Protein AF-A0A836PPN8-F1 (afdb_monomer_lite)

Secondary structure (DSSP, 8-state):
---------------------------PPP-S-TTT-TT----TT-SS--SEEEEESS-S--SSS-TT-GGGGSPEEEEEEE-TTS-EEEEEESS-S-TT----EEEEEEEHHHHHHS-HHHHTT-EEHHHHHHHTT-B-TTS-HHHHHHHHHHHHTEEEEEEESS-TT-SS--S--EEE-GGGSPP--

Foldseek 3Di:
DDDDDDDDDDDDDDDDDPPPPPPPPPPPPDPDDCVVPVPDDWDPQDDPLAPFKKWWALPDDAPDLDPVGVSSVQIKIWRWDADPQGKIKTFIFRPGDGPPTDTFWIKIKHALVVLVPDDPVCNVQKEQQLVQCVQGVMDGVVDDCVRCVVVCVSNNRMIMWIKGQHDNPDPDRDDDIDTDHSVPRDGDD

Structure (mmCIF, N/CA/C/O backbone):
data_AF-A0A836PPN8-F1
#
_entry.id   AF-A0A836PPN8-F1
#
loop_
_atom_site.group_PDB
_atom_site.id
_atom_site.type_symbol
_atom_site.label_atom_id
_atom_site.label_alt_id
_atom_site.label_comp_id
_atom_site.label_asym_id
_atom_site.label_entity_id
_atom_site.label_seq_id
_atom_site.pdbx_PDB_ins_code
_atom_site.Cartn_x
_atom_site.Cartn_y
_atom_site.Cartn_z
_atom_site.occupancy
_atom_site.B_iso_or_equiv
_atom_site.auth_seq_id
_atom_site.auth_comp_id
_atom_site.auth_asym_id
_atom_site.auth_atom_id
_atom_site.pdbx_PDB_model_num
ATOM 1 N N . MET A 1 1 ? 98.882 22.578 -8.657 1.00 38.09 1 MET A N 1
ATOM 2 C CA . MET A 1 1 ? 98.037 23.381 -9.570 1.00 38.09 1 MET A CA 1
ATOM 3 C C . MET A 1 1 ? 96.601 22.895 -9.435 1.00 38.09 1 MET A C 1
ATOM 5 O O . MET A 1 1 ? 96.413 21.698 -9.540 1.00 38.09 1 MET A O 1
ATOM 9 N N . ARG A 1 2 ? 95.679 23.824 -9.119 1.00 39.19 2 ARG A 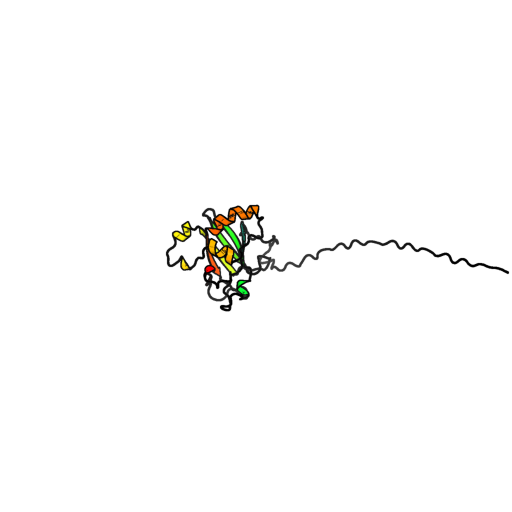N 1
ATOM 10 C CA . ARG A 1 2 ? 94.246 23.951 -9.503 1.00 39.19 2 ARG A CA 1
ATOM 11 C C . ARG A 1 2 ? 93.465 22.656 -9.850 1.00 39.19 2 ARG A C 1
ATOM 13 O O . ARG A 1 2 ? 93.912 21.896 -10.686 1.00 39.19 2 ARG A O 1
ATOM 20 N N . GLY A 1 3 ? 92.250 22.412 -9.361 1.00 36.56 3 GLY A N 1
ATOM 21 C CA . GLY A 1 3 ? 91.285 23.336 -8.777 1.00 36.56 3 GLY A CA 1
ATOM 22 C C . GLY A 1 3 ? 90.001 22.641 -8.305 1.00 36.56 3 GLY A C 1
ATOM 23 O O . GLY A 1 3 ? 89.771 21.461 -8.548 1.00 36.56 3 GLY A O 1
ATOM 24 N N . ILE A 1 4 ? 89.216 23.431 -7.581 1.00 46.75 4 ILE A N 1
ATOM 25 C CA . ILE A 1 4 ? 87.935 23.127 -6.940 1.00 46.75 4 ILE A CA 1
ATOM 26 C C . ILE A 1 4 ? 86.828 23.089 -8.004 1.00 46.75 4 ILE A C 1
ATOM 28 O O . ILE A 1 4 ? 86.761 23.998 -8.831 1.00 46.75 4 ILE A O 1
ATOM 32 N N . ILE A 1 5 ? 85.941 22.090 -7.954 1.00 46.12 5 ILE A N 1
ATOM 33 C CA . ILE A 1 5 ? 84.695 22.059 -8.735 1.00 46.12 5 ILE A CA 1
ATOM 34 C C . ILE A 1 5 ? 83.518 22.044 -7.754 1.00 46.12 5 ILE A C 1
ATOM 36 O O . ILE A 1 5 ? 83.326 21.086 -7.010 1.00 46.12 5 ILE A O 1
ATOM 40 N N . PHE A 1 6 ? 82.746 23.132 -7.758 1.00 44.62 6 PHE A N 1
ATOM 41 C CA . PHE A 1 6 ? 81.428 23.236 -7.135 1.00 44.62 6 PHE A CA 1
ATOM 42 C C . PHE A 1 6 ? 80.384 22.618 -8.078 1.00 44.62 6 PHE A C 1
ATOM 44 O O . PHE A 1 6 ? 80.259 23.066 -9.216 1.00 44.62 6 PHE A O 1
ATOM 51 N N . LEU A 1 7 ? 79.610 21.632 -7.613 1.00 48.66 7 LEU A N 1
ATOM 52 C CA . LEU A 1 7 ? 78.371 21.215 -8.279 1.00 48.66 7 LEU A CA 1
ATOM 53 C C . LEU A 1 7 ? 77.197 21.979 -7.654 1.00 48.66 7 LEU A C 1
ATOM 55 O O . LEU A 1 7 ? 76.815 21.729 -6.512 1.00 48.66 7 LEU A O 1
ATOM 59 N N . GLY A 1 8 ? 76.641 22.928 -8.406 1.00 42.03 8 GLY A N 1
ATOM 60 C CA . GLY A 1 8 ? 75.385 23.593 -8.072 1.00 42.03 8 GLY A CA 1
ATOM 61 C C . GLY A 1 8 ? 74.199 22.658 -8.308 1.00 42.03 8 GLY A C 1
ATOM 62 O O . GLY A 1 8 ? 74.082 22.055 -9.372 1.00 42.03 8 GLY A O 1
ATOM 63 N N . SER A 1 9 ? 73.317 22.541 -7.315 1.00 47.38 9 SER A N 1
ATOM 64 C CA . SER A 1 9 ? 72.031 21.853 -7.459 1.00 47.38 9 SER A CA 1
ATOM 65 C C . SER A 1 9 ? 71.030 22.786 -8.139 1.00 47.38 9 SER A C 1
ATOM 67 O O . SER A 1 9 ? 70.688 23.834 -7.596 1.00 47.38 9 SER A O 1
ATOM 69 N N . ALA A 1 10 ? 70.572 22.415 -9.335 1.00 47.84 10 ALA A N 1
ATOM 70 C CA . ALA A 1 10 ? 69.486 23.095 -10.028 1.00 47.84 10 ALA A CA 1
ATOM 71 C C . ALA A 1 10 ? 68.141 22.599 -9.477 1.00 47.84 10 ALA A C 1
ATOM 73 O O . ALA A 1 10 ? 67.792 21.428 -9.622 1.00 47.84 10 ALA A O 1
ATOM 74 N N . LEU A 1 11 ? 67.392 23.493 -8.831 1.00 48.94 11 LEU A N 1
ATOM 75 C CA . LEU A 1 11 ? 66.034 23.239 -8.360 1.00 48.94 11 LEU A CA 1
ATOM 76 C C . LEU A 1 11 ? 65.064 23.465 -9.535 1.00 48.94 11 LEU A C 1
ATOM 78 O O . LEU A 1 11 ? 64.804 24.605 -9.918 1.00 48.94 11 LEU A O 1
ATOM 82 N N . LEU A 1 12 ? 64.560 22.387 -10.142 1.00 47.22 12 LEU A N 1
ATOM 83 C CA . LEU A 1 12 ? 63.511 22.452 -11.165 1.00 47.22 12 LEU A CA 1
ATOM 84 C C . LEU A 1 12 ? 62.132 22.550 -10.496 1.00 47.22 12 LEU A C 1
ATOM 86 O O . LEU A 1 12 ? 61.622 21.577 -9.945 1.00 47.22 12 LEU A O 1
ATOM 90 N N . LEU A 1 13 ? 61.522 23.734 -10.571 1.00 52.12 13 LEU A N 1
ATOM 91 C CA . LEU A 1 13 ? 60.107 23.966 -10.278 1.00 52.12 13 LEU A CA 1
ATOM 92 C C . LEU A 1 13 ? 59.261 23.465 -11.459 1.00 52.12 13 LEU A C 1
ATOM 94 O O . LEU A 1 13 ? 59.173 24.131 -12.489 1.00 52.12 13 LEU A O 1
ATOM 98 N N . LEU A 1 14 ? 58.633 22.296 -11.316 1.00 53.53 14 LEU A N 1
ATOM 99 C CA . LEU A 1 14 ? 57.582 21.843 -12.230 1.00 53.53 14 LEU A CA 1
ATOM 100 C C . LEU A 1 14 ? 56.234 22.387 -11.745 1.00 53.53 14 LEU A C 1
ATOM 102 O O . LEU A 1 14 ? 55.727 21.995 -10.696 1.00 53.53 14 LEU A O 1
ATOM 106 N N . ALA A 1 15 ? 55.672 23.319 -12.514 1.00 54.44 15 ALA A N 1
ATOM 107 C CA . ALA A 1 15 ? 54.335 23.859 -12.313 1.00 54.44 15 ALA A CA 1
ATOM 108 C C . ALA A 1 15 ? 53.281 22.760 -12.541 1.00 54.44 15 ALA A C 1
ATOM 110 O O . ALA A 1 15 ? 53.159 22.219 -13.640 1.00 54.44 15 ALA A O 1
ATOM 111 N N . GLY A 1 16 ? 52.515 22.430 -11.500 1.00 45.16 16 GLY A N 1
ATOM 112 C CA . GLY A 1 16 ? 51.384 21.512 -11.596 1.00 45.16 16 GLY A CA 1
ATOM 113 C C . GLY A 1 16 ? 50.220 22.157 -12.345 1.00 45.16 16 GLY A C 1
ATOM 114 O O . GLY A 1 16 ? 49.516 23.000 -11.793 1.00 45.16 16 GLY A O 1
ATOM 115 N N . CYS A 1 17 ? 49.990 21.748 -13.593 1.00 48.22 17 CYS A N 1
ATOM 116 C CA . CYS A 1 17 ? 48.719 21.993 -14.270 1.00 48.22 17 CYS A CA 1
ATOM 117 C C . CYS A 1 17 ? 47.635 21.147 -13.587 1.00 48.22 17 CYS A C 1
ATOM 119 O O . CYS A 1 17 ? 47.542 19.947 -13.828 1.00 48.22 17 CYS A O 1
ATOM 121 N 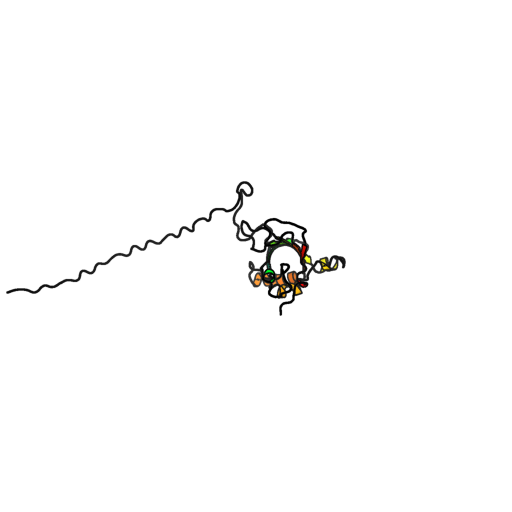N . SER A 1 18 ? 46.818 21.763 -12.730 1.00 52.72 18 SER A N 1
ATOM 122 C CA . SER A 1 18 ? 45.560 21.155 -12.288 1.00 52.72 18 SER A CA 1
ATOM 123 C C . SER A 1 18 ? 44.554 21.242 -13.430 1.00 52.72 18 SER A C 1
ATOM 125 O O . SER A 1 18 ? 43.906 22.268 -13.627 1.00 52.72 18 SER A O 1
ATOM 127 N N . THR A 1 19 ? 44.427 20.170 -14.205 1.00 50.94 19 THR A N 1
ATOM 128 C CA . THR A 1 19 ? 43.256 19.970 -15.054 1.00 50.94 19 THR A CA 1
ATOM 129 C C . THR A 1 19 ? 42.094 19.596 -14.141 1.00 50.94 19 THR A C 1
ATOM 131 O O . THR A 1 19 ? 42.000 18.475 -13.647 1.00 50.94 19 THR A O 1
ATOM 134 N N . ALA A 1 20 ? 41.209 20.557 -13.871 1.00 55.03 20 ALA A N 1
ATOM 135 C CA . ALA A 1 20 ? 39.913 20.261 -13.281 1.00 55.03 20 ALA A CA 1
ATOM 136 C C . ALA A 1 20 ? 39.165 19.341 -14.255 1.00 55.03 20 ALA A C 1
ATOM 138 O O . ALA A 1 20 ? 38.665 19.790 -15.287 1.00 55.03 20 ALA A O 1
ATOM 139 N N . ALA A 1 21 ? 39.158 18.039 -13.963 1.00 50.19 21 ALA A N 1
ATOM 140 C CA . ALA A 1 21 ? 38.410 17.054 -14.721 1.00 50.19 21 ALA A CA 1
ATOM 141 C C . ALA A 1 21 ? 36.926 17.412 -14.616 1.00 50.19 21 ALA A C 1
ATOM 143 O O . ALA A 1 21 ? 36.291 17.219 -13.581 1.00 50.19 21 ALA A O 1
ATOM 144 N N . THR A 1 22 ? 36.386 17.991 -15.683 1.00 45.53 22 THR A N 1
ATOM 145 C CA . THR A 1 22 ? 34.956 18.230 -15.816 1.00 45.53 22 THR A CA 1
ATOM 146 C C . THR A 1 22 ? 34.310 16.860 -15.987 1.00 45.53 22 THR A C 1
ATOM 148 O O . THR A 1 22 ? 34.347 16.264 -17.062 1.00 45.53 22 THR A O 1
ATOM 151 N N . THR A 1 23 ? 33.785 16.303 -14.898 1.00 46.62 23 THR A N 1
ATOM 152 C CA . THR A 1 23 ? 32.969 15.092 -14.925 1.00 46.62 23 THR A CA 1
ATOM 153 C C . THR A 1 23 ? 31.653 15.425 -15.616 1.00 46.62 23 THR A C 1
ATOM 155 O O . THR A 1 23 ? 30.661 15.795 -14.992 1.00 46.62 23 THR A O 1
ATOM 158 N N . HIS A 1 24 ? 31.635 15.308 -16.941 1.00 47.12 24 HIS A N 1
ATOM 159 C CA . HIS A 1 24 ? 30.389 15.193 -17.680 1.00 47.12 24 HIS A CA 1
ATOM 160 C C . HIS A 1 24 ? 29.723 13.895 -17.216 1.00 47.12 24 HIS A C 1
ATOM 162 O O . HIS A 1 24 ? 30.132 12.809 -17.625 1.00 47.12 24 HIS A O 1
ATOM 168 N N . LYS A 1 25 ? 28.735 13.990 -16.312 1.00 50.78 25 LYS A N 1
ATOM 169 C CA . LYS A 1 25 ? 27.816 12.875 -16.057 1.00 50.78 25 LYS A CA 1
ATOM 170 C C . LYS A 1 25 ? 27.272 12.452 -17.418 1.00 50.78 25 LYS A C 1
ATOM 172 O O . LYS A 1 25 ? 26.640 13.259 -18.098 1.00 50.78 25 LYS A O 1
ATOM 177 N N . ALA A 1 26 ? 27.585 11.226 -17.829 1.00 55.06 26 ALA A N 1
ATOM 178 C CA . ALA A 1 26 ? 27.012 10.644 -19.026 1.00 55.06 26 ALA A CA 1
ATOM 179 C C . ALA A 1 26 ? 25.488 10.727 -18.892 1.00 55.06 26 ALA A C 1
ATOM 181 O O . ALA A 1 26 ? 24.933 10.295 -17.882 1.00 55.06 26 ALA A O 1
ATOM 182 N N . VAL A 1 27 ? 24.832 11.348 -19.870 1.00 58.59 27 VAL A N 1
ATOM 183 C CA . VAL A 1 27 ? 23.374 11.314 -19.954 1.00 58.59 27 VAL A CA 1
ATOM 184 C C . VAL A 1 27 ? 23.023 9.867 -20.262 1.00 58.59 27 VAL A C 1
ATOM 186 O O . VAL A 1 27 ? 23.362 9.361 -21.332 1.00 58.59 27 VAL A O 1
ATOM 189 N N . GLU A 1 28 ? 22.446 9.187 -19.278 1.00 62.44 28 GLU A N 1
ATOM 190 C CA . GLU A 1 28 ? 21.999 7.807 -19.405 1.00 62.44 28 GLU A CA 1
ATOM 191 C C . GLU A 1 28 ? 21.021 7.715 -20.582 1.00 62.44 28 GLU A C 1
ATOM 193 O O . GLU A 1 28 ? 20.148 8.572 -20.756 1.00 62.44 28 GLU A O 1
ATOM 198 N N . ALA A 1 29 ? 21.230 6.735 -21.461 1.00 66.25 29 ALA A N 1
ATOM 199 C CA . ALA A 1 29 ? 20.385 6.574 -22.632 1.00 66.25 29 ALA A CA 1
ATOM 200 C C . ALA A 1 29 ? 18.951 6.272 -22.179 1.00 66.25 29 ALA A C 1
ATOM 202 O O . ALA A 1 29 ? 18.732 5.377 -21.365 1.00 66.25 29 ALA A O 1
ATOM 203 N N . LYS A 1 30 ? 17.978 7.015 -22.717 1.00 64.44 30 LYS A N 1
ATOM 204 C CA . LYS A 1 30 ? 16.554 6.799 -22.437 1.00 64.44 30 LYS A CA 1
ATOM 205 C C . LYS A 1 30 ? 16.175 5.349 -22.752 1.00 64.44 30 LYS A C 1
ATOM 207 O O . LYS A 1 30 ? 16.469 4.861 -23.842 1.00 64.44 30 LYS A O 1
ATOM 212 N N . THR A 1 31 ? 15.504 4.681 -21.820 1.00 71.31 31 THR A N 1
ATOM 213 C CA . THR A 1 31 ? 15.149 3.253 -21.922 1.00 71.31 31 THR A CA 1
ATOM 214 C C . THR A 1 31 ? 13.735 3.004 -22.459 1.00 71.31 31 THR A C 1
ATOM 216 O O . 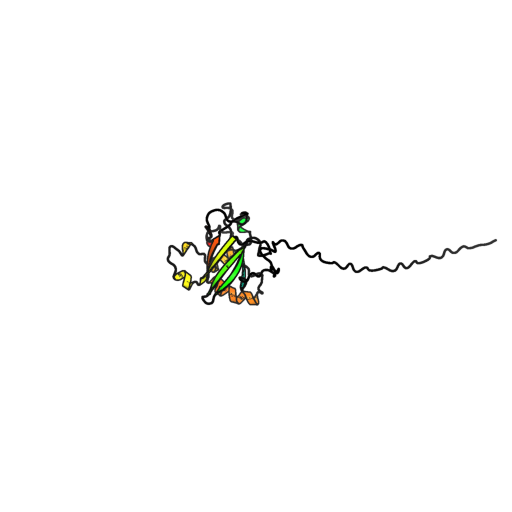THR A 1 31 ? 13.350 1.852 -22.647 1.00 71.31 31 THR A O 1
ATOM 219 N N . TYR A 1 32 ? 12.957 4.055 -22.746 1.00 75.12 32 TYR A N 1
ATOM 220 C CA . TYR A 1 32 ? 11.543 3.949 -23.117 1.00 75.12 32 TYR A CA 1
ATOM 221 C C . TYR A 1 32 ? 11.274 4.087 -24.626 1.00 75.12 32 TYR A C 1
ATOM 223 O O . TYR A 1 32 ? 12.025 4.707 -25.378 1.00 75.12 32 TYR A O 1
ATOM 231 N N . ASN A 1 33 ? 10.145 3.530 -25.078 1.00 81.25 33 ASN A N 1
ATOM 232 C CA . ASN A 1 33 ? 9.691 3.639 -26.465 1.00 81.25 33 ASN A CA 1
ATOM 233 C C . ASN A 1 33 ? 9.000 4.991 -26.714 1.00 81.25 33 ASN A C 1
ATOM 235 O O . ASN A 1 33 ? 7.862 5.201 -26.296 1.00 81.25 33 ASN A O 1
ATOM 239 N N . GLU A 1 34 ? 9.658 5.882 -27.456 1.00 81.75 34 GLU A N 1
ATOM 240 C CA . GLU A 1 34 ? 9.152 7.230 -27.757 1.00 81.75 34 GLU A CA 1
ATOM 241 C C . GLU A 1 34 ? 7.873 7.241 -28.619 1.00 81.75 34 GLU A C 1
ATOM 243 O O . GLU A 1 34 ? 7.135 8.221 -28.593 1.00 81.75 34 GLU A O 1
ATOM 248 N N . THR A 1 35 ? 7.554 6.156 -29.338 1.00 86.75 35 THR A N 1
ATOM 249 C CA . THR A 1 35 ? 6.282 6.045 -30.085 1.00 86.75 35 THR A CA 1
ATOM 250 C C . THR A 1 35 ? 5.097 5.962 -29.130 1.00 86.75 35 THR A C 1
ATOM 252 O O . THR A 1 35 ? 4.087 6.633 -29.325 1.00 86.75 35 THR A O 1
ATOM 255 N N . PHE A 1 36 ? 5.222 5.138 -28.088 1.00 81.06 36 PHE A N 1
ATOM 256 C CA . PHE A 1 36 ? 4.168 4.952 -27.091 1.00 81.06 36 PHE A CA 1
ATOM 257 C C . PHE A 1 36 ? 4.251 5.972 -25.954 1.00 81.06 36 PHE A C 1
ATOM 259 O O . PHE A 1 36 ? 3.259 6.186 -25.261 1.00 81.06 36 PHE A O 1
ATOM 266 N N . ASN A 1 37 ? 5.405 6.620 -25.776 1.00 76.25 37 ASN A N 1
ATOM 267 C CA . ASN A 1 37 ? 5.615 7.608 -24.730 1.00 76.25 37 ASN A CA 1
ATOM 268 C C . ASN A 1 37 ? 6.412 8.838 -25.214 1.00 76.25 37 ASN A C 1
ATOM 270 O O . ASN A 1 37 ? 7.533 9.089 -24.766 1.00 76.25 37 ASN A O 1
ATOM 274 N N . PRO A 1 38 ? 5.841 9.646 -26.127 1.00 76.75 38 PRO A N 1
ATOM 275 C CA . PRO A 1 38 ? 6.551 10.760 -26.764 1.00 76.75 38 PRO A CA 1
ATOM 276 C C . PRO A 1 38 ? 6.846 11.934 -25.819 1.00 76.75 38 PRO A C 1
ATOM 278 O O . PRO A 1 38 ? 7.499 12.898 -26.213 1.00 76.75 38 PRO A O 1
ATOM 281 N N . ARG A 1 39 ? 6.323 11.902 -24.587 1.00 70.81 39 ARG A N 1
ATOM 282 C CA . ARG A 1 39 ? 6.441 12.986 -23.602 1.00 70.81 39 ARG A CA 1
ATOM 283 C C . ARG A 1 39 ? 6.884 12.498 -22.222 1.00 70.81 39 ARG A C 1
ATOM 285 O O . ARG A 1 39 ? 6.677 13.231 -21.258 1.00 70.81 39 ARG A O 1
ATOM 292 N N . GLN A 1 40 ? 7.490 11.310 -22.120 1.00 72.56 40 GLN A N 1
ATOM 293 C CA . GLN A 1 40 ? 8.034 10.837 -20.847 1.00 72.56 40 GLN A CA 1
ATOM 294 C C . GLN A 1 40 ? 9.076 11.834 -20.353 1.00 72.56 40 GLN A C 1
ATOM 296 O O . GLN A 1 40 ? 10.127 12.041 -20.975 1.00 72.56 40 GLN A O 1
ATOM 301 N N . LYS A 1 41 ? 8.768 12.460 -19.226 1.00 67.44 41 LYS A N 1
ATOM 302 C CA . LYS A 1 41 ? 9.721 13.248 -18.470 1.00 67.44 41 LYS A CA 1
ATOM 303 C C . LYS A 1 41 ? 9.953 12.499 -17.175 1.00 67.44 41 LYS A C 1
ATOM 305 O O . LYS A 1 41 ? 9.009 12.290 -16.423 1.00 67.44 41 LYS A O 1
ATOM 310 N N . GLU A 1 42 ? 11.202 12.102 -16.959 1.00 59.97 42 GLU A N 1
ATOM 311 C CA . GLU A 1 42 ? 11.625 11.540 -15.687 1.00 59.97 42 GLU A CA 1
ATOM 312 C C . GLU A 1 42 ? 11.420 12.597 -14.609 1.00 59.97 42 GLU A C 1
ATOM 314 O O . GLU A 1 42 ? 11.979 13.699 -14.627 1.00 59.97 42 GLU A O 1
ATOM 319 N N . TYR A 1 43 ? 10.530 12.248 -13.710 1.00 60.09 43 TYR A N 1
ATOM 320 C CA . TYR A 1 43 ? 10.023 13.056 -12.634 1.00 60.09 43 TYR A CA 1
ATOM 321 C C . TYR A 1 43 ? 10.280 12.211 -11.393 1.00 60.09 43 TYR A C 1
ATOM 323 O O . TYR A 1 43 ? 9.795 11.082 -11.373 1.00 60.09 43 TYR A O 1
ATOM 331 N N . PRO A 1 44 ? 11.058 12.680 -10.398 1.00 59.50 44 PRO A N 1
ATOM 332 C CA . PRO A 1 44 ? 11.361 11.877 -9.216 1.00 59.50 44 PRO A CA 1
ATOM 333 C C . PRO A 1 44 ? 10.081 11.324 -8.574 1.00 59.50 44 PRO A C 1
ATOM 335 O O . PRO A 1 44 ? 9.359 12.067 -7.920 1.00 59.50 44 PRO A O 1
ATOM 338 N N . ASN A 1 45 ? 9.782 10.048 -8.820 1.00 54.88 45 ASN A N 1
ATOM 339 C CA . ASN A 1 45 ? 8.666 9.294 -8.254 1.00 54.88 45 ASN A CA 1
ATOM 340 C C . ASN A 1 45 ? 7.290 10.000 -8.287 1.00 54.88 45 ASN A C 1
ATOM 342 O O . ASN A 1 45 ? 6.569 9.951 -7.298 1.00 54.88 45 ASN A O 1
ATOM 346 N N . HIS A 1 46 ? 6.873 10.618 -9.403 1.00 54.78 46 HIS A N 1
ATOM 347 C CA . HIS A 1 46 ? 5.494 11.133 -9.521 1.00 54.78 46 HIS A CA 1
ATOM 348 C C . HIS A 1 46 ? 4.790 10.810 -10.844 1.00 54.78 46 HIS A C 1
ATOM 350 O O . HIS A 1 46 ? 4.824 11.575 -11.805 1.00 54.78 46 HIS A O 1
ATOM 356 N N . VAL A 1 47 ? 4.024 9.717 -10.858 1.00 52.94 47 VAL A N 1
ATOM 357 C CA . VAL A 1 47 ? 2.755 9.684 -11.600 1.00 52.94 47 VAL A CA 1
ATOM 358 C C . VAL A 1 47 ? 1.745 10.551 -10.844 1.00 52.94 47 VAL A C 1
ATOM 360 O O . VAL A 1 47 ? 1.875 10.718 -9.634 1.00 52.94 47 VAL A O 1
ATOM 363 N N . GLY A 1 48 ? 0.709 11.069 -11.508 1.00 57.47 48 GLY A N 1
ATOM 364 C CA . GLY A 1 48 ? -0.361 11.873 -10.880 1.00 57.47 48 GLY A CA 1
ATOM 365 C C . GLY A 1 48 ? -1.205 11.172 -9.788 1.00 57.47 48 GLY A C 1
ATOM 366 O O . GLY A 1 48 ? -2.290 11.653 -9.478 1.00 57.47 48 GLY A O 1
ATOM 367 N N . PHE A 1 49 ? -0.727 10.043 -9.252 1.00 59.03 49 PHE A N 1
ATOM 368 C CA . PHE A 1 49 ? -1.132 9.365 -8.016 1.00 59.03 49 PHE A CA 1
ATOM 369 C C . PHE A 1 49 ? 0.010 9.475 -6.987 1.00 59.03 49 PHE A C 1
ATOM 371 O O . PHE A 1 49 ? 0.664 8.484 -6.696 1.00 59.03 49 PHE A O 1
ATOM 378 N N . ASN A 1 50 ? 0.338 10.675 -6.511 1.00 66.50 50 ASN A N 1
ATOM 379 C CA . ASN A 1 50 ? 1.410 10.864 -5.521 1.00 66.50 50 ASN A CA 1
ATOM 380 C C . ASN A 1 50 ? 1.069 11.944 -4.500 1.00 66.50 50 ASN A C 1
ATOM 382 O O . ASN A 1 50 ? 1.918 12.740 -4.111 1.00 66.50 50 ASN A O 1
ATOM 386 N N . ASP A 1 51 ? -0.186 11.967 -4.060 1.00 80.12 51 ASP A N 1
ATOM 387 C CA . ASP A 1 51 ? -0.550 12.789 -2.906 1.00 80.12 51 ASP A CA 1
ATOM 388 C C . ASP A 1 51 ? 0.134 12.242 -1.643 1.00 80.12 51 ASP A C 1
ATOM 390 O O . ASP A 1 51 ? 0.477 12.996 -0.736 1.00 80.12 51 ASP A O 1
ATOM 394 N N . LEU A 1 52 ? 0.349 10.920 -1.598 1.00 89.00 52 LEU A N 1
ATOM 395 C CA . LEU A 1 52 ? 1.000 10.225 -0.497 1.00 89.00 52 LEU A CA 1
ATOM 396 C C . LEU A 1 52 ? 1.757 8.993 -1.015 1.00 89.00 52 LEU A C 1
ATOM 398 O O . LEU A 1 52 ? 1.198 8.195 -1.764 1.00 89.00 52 LEU A O 1
ATOM 402 N N . HIS A 1 53 ? 3.009 8.821 -0.594 1.00 92.75 53 HIS A N 1
ATOM 403 C CA . HIS A 1 53 ? 3.808 7.621 -0.852 1.00 92.75 53 HIS A CA 1
ATOM 404 C C . HIS A 1 53 ? 4.014 6.876 0.465 1.00 92.75 53 HIS A C 1
ATOM 406 O O . HIS A 1 53 ? 4.545 7.450 1.416 1.00 92.75 53 HIS A O 1
ATOM 412 N N . ILE A 1 54 ? 3.586 5.614 0.516 1.00 93.88 54 ILE A N 1
ATOM 413 C CA . ILE A 1 54 ? 3.743 4.725 1.673 1.00 93.88 54 ILE A CA 1
ATOM 414 C C . ILE A 1 54 ? 4.630 3.549 1.264 1.00 93.88 54 ILE A C 1
ATOM 416 O O . ILE A 1 54 ? 4.404 2.921 0.232 1.00 93.88 54 ILE A O 1
ATOM 420 N N . GLN A 1 55 ? 5.631 3.226 2.071 1.00 95.56 55 GLN A N 1
ATOM 421 C CA . GLN A 1 55 ? 6.403 1.990 1.941 1.00 95.56 55 GLN A CA 1
ATOM 422 C C . GLN A 1 55 ? 6.033 1.053 3.073 1.00 95.56 55 GLN A C 1
ATOM 424 O O . GLN A 1 55 ? 6.058 1.477 4.225 1.00 95.56 55 GLN A O 1
ATOM 429 N N . ALA A 1 56 ? 5.740 -0.202 2.757 1.00 95.62 56 ALA A N 1
ATOM 430 C CA . ALA A 1 56 ? 5.425 -1.213 3.753 1.00 95.62 56 ALA A CA 1
ATOM 431 C C . ALA A 1 56 ? 6.030 -2.562 3.351 1.00 95.62 56 ALA A C 1
ATOM 433 O O . ALA A 1 56 ? 6.009 -2.941 2.179 1.00 95.62 56 ALA A O 1
ATOM 434 N N . ILE A 1 57 ? 6.584 -3.284 4.322 1.00 95.25 57 ILE A N 1
ATOM 435 C CA . ILE A 1 57 ? 6.938 -4.698 4.166 1.00 95.25 57 ILE A CA 1
ATOM 436 C C . ILE A 1 57 ? 5.729 -5.570 4.535 1.00 95.25 57 ILE A C 1
ATOM 438 O O . ILE A 1 57 ? 4.672 -5.056 4.894 1.00 95.25 57 ILE A O 1
ATOM 442 N N . ARG A 1 58 ? 5.847 -6.897 4.431 1.00 94.38 58 ARG A N 1
ATOM 443 C CA . ARG A 1 58 ? 4.743 -7.845 4.686 1.00 94.38 58 ARG A CA 1
ATOM 444 C C . ARG A 1 58 ? 3.514 -7.588 3.813 1.00 94.38 58 ARG A C 1
ATOM 446 O O . ARG A 1 58 ? 2.383 -7.732 4.251 1.00 94.38 58 ARG A O 1
ATOM 453 N N . HIS A 1 59 ? 3.745 -7.204 2.566 1.00 95.94 59 HIS A N 1
ATOM 454 C CA . HIS A 1 59 ? 2.680 -6.925 1.604 1.00 95.94 59 HIS A CA 1
ATOM 455 C C . HIS A 1 59 ? 2.641 -7.935 0.459 1.00 95.94 59 HIS A C 1
ATOM 457 O O . HIS A 1 59 ? 1.898 -7.749 -0.491 1.00 95.94 59 HIS A O 1
ATOM 463 N N . LEU A 1 60 ? 3.386 -9.035 0.534 1.00 95.62 60 LEU A N 1
ATOM 464 C CA . LEU A 1 60 ? 3.356 -10.105 -0.460 1.00 95.62 60 LEU A CA 1
ATOM 465 C C . LEU A 1 60 ? 2.971 -11.428 0.201 1.00 95.62 60 LEU A C 1
ATOM 467 O O . LEU A 1 60 ? 3.259 -11.645 1.377 1.00 95.62 60 LEU A O 1
ATOM 471 N N . ILE A 1 61 ? 2.341 -12.321 -0.567 1.00 94.06 61 ILE A N 1
ATOM 472 C CA . ILE A 1 61 ? 2.100 -13.700 -0.126 1.00 94.06 61 ILE A CA 1
ATOM 473 C C . ILE A 1 61 ? 3.460 -14.412 -0.049 1.00 94.06 61 ILE A C 1
ATOM 475 O O . ILE A 1 61 ? 4.149 -14.440 -1.074 1.00 94.06 61 ILE A O 1
ATOM 479 N N . PRO A 1 62 ? 3.854 -14.965 1.113 1.00 94.56 62 PRO A N 1
ATOM 480 C CA . PRO A 1 62 ? 5.097 -15.715 1.238 1.00 94.56 62 PRO A CA 1
ATOM 481 C C . PRO A 1 62 ? 5.024 -17.032 0.458 1.00 94.56 62 PRO A C 1
ATOM 483 O O . PRO A 1 62 ? 3.941 -17.568 0.216 1.00 94.56 62 PRO A O 1
ATOM 486 N N . ASP A 1 63 ? 6.177 -17.558 0.052 1.00 92.69 63 ASP A N 1
ATOM 487 C CA . ASP A 1 63 ? 6.250 -18.862 -0.619 1.00 92.69 63 ASP A CA 1
ATOM 488 C C . ASP A 1 63 ? 6.207 -20.024 0.387 1.00 92.69 63 ASP A C 1
ATOM 490 O O . ASP A 1 63 ? 5.939 -21.171 0.019 1.00 92.69 63 ASP A O 1
ATOM 494 N N . THR A 1 64 ? 6.472 -19.723 1.658 1.00 90.75 64 THR A N 1
ATOM 495 C CA . THR A 1 64 ? 6.522 -20.671 2.771 1.00 90.75 64 THR A CA 1
ATOM 496 C C . THR A 1 64 ? 5.763 -20.141 3.991 1.00 90.75 64 THR A C 1
ATOM 498 O O . THR A 1 64 ? 5.425 -18.964 4.062 1.00 90.75 64 THR A O 1
ATOM 501 N N . ASP A 1 65 ? 5.525 -21.001 4.982 1.00 86.38 65 ASP A N 1
ATOM 502 C CA . ASP A 1 65 ? 4.971 -20.587 6.282 1.00 86.38 65 ASP A CA 1
ATOM 503 C C . ASP A 1 65 ? 6.041 -19.983 7.222 1.00 86.38 65 ASP A C 1
ATOM 505 O O . ASP A 1 65 ? 5.774 -19.749 8.401 1.00 86.38 65 ASP A O 1
ATOM 509 N N . ASP A 1 66 ? 7.266 -19.764 6.728 1.00 89.62 66 ASP A N 1
ATOM 510 C CA . ASP A 1 66 ? 8.362 -19.181 7.501 1.00 89.62 66 ASP A CA 1
ATOM 511 C C . ASP A 1 66 ? 8.138 -17.672 7.702 1.00 89.62 66 ASP A C 1
ATOM 513 O O . ASP A 1 66 ? 7.830 -16.929 6.768 1.00 89.62 66 ASP A O 1
ATOM 517 N N . VAL A 1 67 ? 8.312 -17.202 8.937 1.00 88.50 67 VAL A N 1
ATOM 518 C CA . VAL A 1 67 ? 8.196 -15.779 9.293 1.00 88.50 67 VAL A CA 1
ATOM 519 C C . VAL A 1 67 ? 9.303 -14.929 8.665 1.00 88.50 67 VAL A C 1
ATOM 521 O O . VAL A 1 67 ? 9.106 -13.726 8.472 1.00 88.50 67 VAL A O 1
ATOM 524 N N . ASP A 1 68 ? 10.419 -15.565 8.300 1.00 90.31 68 ASP A N 1
ATOM 525 C CA . ASP A 1 68 ? 11.584 -14.958 7.659 1.00 90.31 68 ASP A CA 1
ATOM 526 C C . ASP A 1 68 ? 11.573 -15.107 6.125 1.00 90.31 68 ASP A C 1
ATOM 528 O O . ASP A 1 68 ? 12.579 -14.830 5.464 1.00 90.31 68 ASP A O 1
ATOM 532 N N . ASP A 1 69 ? 10.445 -15.518 5.526 1.00 94.19 69 ASP A N 1
ATOM 533 C CA . ASP A 1 69 ? 10.306 -15.592 4.071 1.00 94.19 69 ASP A CA 1
ATOM 534 C C . ASP A 1 69 ? 10.694 -14.243 3.414 1.00 94.19 69 ASP A C 1
ATOM 536 O O . ASP A 1 69 ? 10.170 -13.188 3.796 1.00 94.19 69 ASP A O 1
ATOM 540 N N . PRO A 1 70 ? 11.592 -14.225 2.407 1.00 93.56 70 PRO A N 1
ATOM 541 C CA . PRO A 1 70 ? 12.069 -12.985 1.794 1.00 93.56 70 PRO A CA 1
ATOM 542 C C . PRO A 1 70 ? 10.962 -12.087 1.223 1.00 93.56 70 PRO A C 1
ATOM 544 O O . PRO A 1 70 ? 11.126 -10.863 1.167 1.00 93.56 70 PRO A O 1
ATOM 547 N N . LYS A 1 71 ? 9.819 -12.656 0.816 1.00 94.44 71 LYS A N 1
ATOM 548 C CA . LYS A 1 71 ? 8.671 -11.873 0.335 1.00 94.44 71 LYS A CA 1
ATOM 549 C C . LYS A 1 71 ? 8.050 -11.031 1.446 1.00 94.44 71 LYS A C 1
ATOM 551 O O . LYS A 1 71 ? 7.582 -9.927 1.172 1.00 94.44 71 LYS A O 1
ATOM 556 N N . LEU A 1 72 ? 8.125 -11.479 2.700 1.00 94.44 72 LEU A N 1
ATOM 557 C CA . LEU A 1 72 ? 7.678 -10.700 3.857 1.00 94.44 72 LEU A CA 1
ATOM 558 C C . LEU A 1 72 ? 8.581 -9.493 4.130 1.00 94.44 72 LEU A C 1
ATOM 560 O O . LEU A 1 72 ? 8.120 -8.529 4.730 1.00 94.44 72 LEU A O 1
ATOM 564 N N . GLN A 1 73 ? 9.826 -9.509 3.649 1.00 93.38 73 GLN A N 1
ATOM 565 C CA . GLN A 1 73 ? 10.795 -8.417 3.809 1.00 93.38 73 GLN A CA 1
ATOM 566 C C . GLN A 1 73 ? 10.891 -7.508 2.575 1.00 93.38 73 GLN A C 1
ATOM 568 O O . GLN A 1 73 ? 11.641 -6.531 2.565 1.00 93.38 73 GLN A O 1
ATOM 573 N N . THR A 1 74 ? 10.144 -7.815 1.515 1.00 94.44 74 THR A N 1
ATOM 574 C CA . THR A 1 74 ? 10.121 -6.995 0.303 1.00 94.44 74 THR A CA 1
ATOM 575 C C . THR A 1 74 ? 9.285 -5.743 0.543 1.00 94.44 74 THR A C 1
ATOM 577 O O . THR A 1 74 ? 8.129 -5.832 0.953 1.00 94.44 74 THR A O 1
ATOM 580 N N . ILE A 1 75 ? 9.866 -4.574 0.263 1.00 95.81 75 ILE A N 1
ATOM 581 C CA . ILE A 1 75 ? 9.154 -3.297 0.341 1.00 95.81 75 ILE A CA 1
ATOM 582 C C . ILE A 1 75 ? 8.169 -3.207 -0.823 1.00 95.81 75 ILE A C 1
ATOM 584 O O . ILE A 1 75 ? 8.555 -3.286 -1.990 1.00 95.81 75 ILE A O 1
ATOM 588 N N . VAL A 1 76 ? 6.902 -2.983 -0.495 1.00 97.00 76 VAL A N 1
ATOM 589 C CA . VAL A 1 76 ? 5.867 -2.610 -1.451 1.00 97.00 76 VAL A CA 1
ATOM 590 C C . VAL A 1 76 ? 5.579 -1.120 -1.308 1.00 97.00 76 VAL A C 1
ATOM 592 O O . VAL A 1 76 ? 5.324 -0.600 -0.219 1.00 97.00 76 VAL A O 1
ATOM 595 N N . HIS A 1 77 ? 5.662 -0.426 -2.436 1.00 95.88 77 HIS A N 1
ATOM 596 C CA . HIS A 1 77 ? 5.459 1.007 -2.565 1.00 95.88 77 HIS A CA 1
ATOM 597 C C . HIS A 1 77 ? 4.015 1.285 -2.961 1.00 95.88 77 HIS A C 1
ATOM 599 O O . HIS A 1 77 ? 3.575 0.839 -4.019 1.00 95.88 77 HIS A O 1
ATOM 605 N N . HIS A 1 78 ? 3.308 2.052 -2.144 1.00 95.31 78 HIS A N 1
ATOM 606 C CA . HIS A 1 78 ? 1.941 2.497 -2.360 1.00 95.31 78 HIS A CA 1
ATOM 607 C C . HIS A 1 78 ? 1.988 3.967 -2.766 1.00 95.31 78 HIS A C 1
ATOM 609 O O . HIS A 1 78 ? 2.340 4.834 -1.966 1.00 95.31 78 HIS A O 1
ATOM 615 N N . HIS A 1 79 ? 1.651 4.247 -4.019 1.00 93.88 79 HIS A N 1
ATOM 616 C CA . HIS A 1 79 ? 1.563 5.599 -4.558 1.00 93.88 79 HIS A CA 1
ATOM 617 C C . HIS A 1 79 ? 0.090 5.997 -4.623 1.00 93.88 79 HIS A C 1
ATOM 619 O O . HIS A 1 79 ? -0.664 5.526 -5.480 1.00 93.88 79 HIS A O 1
ATOM 625 N N . CYS A 1 80 ? -0.332 6.793 -3.645 1.00 93.12 80 CYS A N 1
ATOM 626 C CA . CYS A 1 80 ? -1.726 7.027 -3.315 1.00 93.12 80 CYS A CA 1
ATOM 627 C C . CYS A 1 80 ? -2.242 8.361 -3.842 1.00 93.12 80 CYS A C 1
ATOM 629 O O . CYS A 1 80 ? -1.552 9.384 -3.848 1.00 93.12 80 CYS A O 1
ATOM 631 N N . LYS A 1 81 ? -3.516 8.339 -4.225 1.00 92.69 81 LYS A N 1
ATOM 632 C CA . LYS A 1 81 ? -4.348 9.519 -4.425 1.00 92.69 81 LYS A CA 1
ATOM 633 C C . LYS A 1 81 ? -5.429 9.559 -3.354 1.00 92.69 81 LYS A C 1
ATOM 635 O O . LYS A 1 81 ? -6.110 8.550 -3.167 1.00 92.69 81 LYS A O 1
ATOM 640 N N . ALA A 1 82 ? -5.587 10.702 -2.697 1.00 90.56 82 ALA A N 1
ATOM 641 C CA . ALA A 1 82 ? -6.642 10.922 -1.713 1.00 90.56 82 ALA A CA 1
ATOM 642 C C . ALA A 1 82 ? -7.866 11.591 -2.358 1.00 90.56 82 ALA A C 1
ATOM 644 O O . ALA A 1 82 ? -7.742 12.365 -3.311 1.00 90.56 82 ALA A O 1
ATOM 645 N N . TYR A 1 83 ? -9.053 11.291 -1.835 1.00 92.81 83 TYR A N 1
ATOM 646 C CA . TYR A 1 83 ? -10.325 11.830 -2.313 1.00 92.81 83 TYR A CA 1
ATOM 647 C C . TYR A 1 83 ? -11.083 12.550 -1.192 1.00 92.81 83 TYR A C 1
ATOM 649 O O . TYR A 1 83 ? -10.861 12.301 -0.007 1.00 92.81 83 TYR A O 1
ATOM 657 N N . ASP A 1 84 ? -12.004 13.438 -1.576 1.00 93.38 84 ASP A N 1
ATOM 658 C CA . ASP A 1 84 ? -12.766 14.289 -0.648 1.00 93.38 84 ASP A CA 1
ATOM 659 C C . ASP A 1 84 ? -13.639 13.494 0.343 1.00 93.38 84 ASP A C 1
ATOM 661 O O . ASP A 1 84 ? -14.006 14.007 1.399 1.00 93.38 84 ASP A O 1
ATOM 665 N N . ASP A 1 85 ? -13.966 12.240 0.024 1.00 95.31 85 ASP A N 1
ATOM 666 C CA . ASP A 1 85 ? -14.722 11.326 0.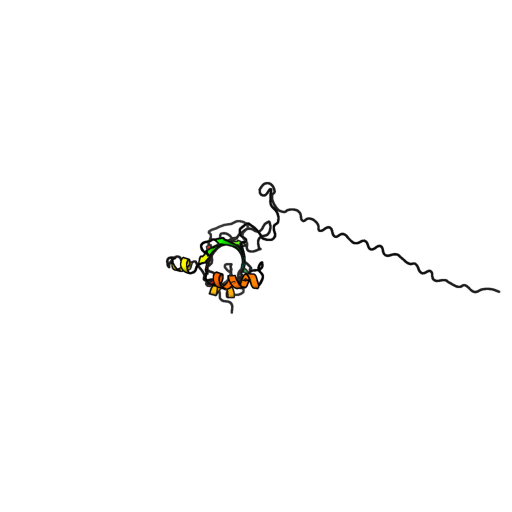887 1.00 95.31 85 ASP A CA 1
ATOM 667 C C . ASP A 1 85 ? -13.839 10.552 1.886 1.00 95.31 85 ASP A C 1
ATOM 669 O O . ASP A 1 85 ? -14.321 9.661 2.586 1.00 95.31 85 ASP A O 1
ATOM 673 N N . GLY A 1 86 ? -12.546 10.882 1.952 1.00 92.38 86 GLY A N 1
ATOM 674 C CA . GLY A 1 86 ? -11.575 10.240 2.831 1.00 92.38 86 GLY A CA 1
ATOM 675 C C . GLY A 1 86 ? -11.056 8.897 2.320 1.00 92.38 86 GLY A C 1
ATOM 676 O O . GLY A 1 86 ? -10.296 8.244 3.037 1.00 92.38 86 GLY A O 1
ATOM 677 N N . THR A 1 87 ? -11.436 8.473 1.111 1.00 96.44 87 THR A N 1
ATOM 678 C CA . THR A 1 87 ? -10.853 7.281 0.489 1.00 96.44 87 THR A CA 1
ATOM 679 C C . THR A 1 87 ? -9.475 7.579 -0.089 1.00 96.44 87 THR A C 1
ATOM 681 O O . THR A 1 87 ? -9.174 8.706 -0.496 1.00 96.44 87 THR A O 1
ATOM 684 N N . LEU A 1 88 ? -8.616 6.559 -0.120 1.00 95.56 88 LEU A N 1
ATOM 685 C CA . LEU A 1 88 ? -7.364 6.603 -0.865 1.00 95.56 88 LEU A CA 1
ATOM 686 C C . LEU A 1 88 ? -7.322 5.423 -1.832 1.00 95.56 88 LEU A C 1
ATOM 688 O O . LEU A 1 88 ? -7.738 4.316 -1.497 1.00 95.56 88 LEU A O 1
ATOM 692 N N . ILE A 1 89 ? -6.799 5.659 -3.031 1.00 96.62 89 ILE A N 1
ATOM 693 C CA . ILE A 1 89 ? -6.495 4.591 -3.986 1.00 96.62 89 ILE A CA 1
ATOM 694 C C . ILE A 1 89 ? -5.005 4.643 -4.264 1.00 96.62 89 ILE A C 1
ATOM 696 O O . ILE A 1 89 ? -4.502 5.653 -4.763 1.00 96.62 89 ILE A O 1
ATOM 700 N N . CYS A 1 90 ? -4.322 3.550 -3.951 1.00 95.75 90 CYS A N 1
ATOM 701 C CA . CYS A 1 90 ? -2.884 3.437 -4.086 1.00 95.75 90 CYS A CA 1
ATOM 702 C C . CYS A 1 90 ? -2.524 2.468 -5.197 1.00 95.75 90 CYS A C 1
ATOM 704 O O . CYS A 1 90 ? -2.939 1.315 -5.178 1.00 95.75 90 CYS A O 1
ATOM 706 N N . MET A 1 91 ? -1.723 2.926 -6.153 1.00 95.81 91 MET A N 1
ATOM 707 C CA . MET A 1 91 ? -1.082 2.038 -7.112 1.00 95.81 91 MET A CA 1
ATOM 708 C C . MET A 1 91 ? 0.152 1.414 -6.455 1.00 95.81 91 MET A C 1
ATOM 710 O O . MET A 1 91 ? 0.956 2.138 -5.867 1.00 95.81 91 MET A O 1
ATOM 714 N N . MET A 1 92 ? 0.300 0.092 -6.545 1.00 95.94 92 MET A N 1
ATOM 715 C CA . MET A 1 92 ? 1.309 -0.648 -5.783 1.00 95.94 92 MET A CA 1
ATOM 716 C C . MET A 1 92 ? 2.429 -1.196 -6.664 1.00 95.94 92 MET A C 1
ATOM 718 O O . MET A 1 92 ? 2.156 -1.787 -7.709 1.00 95.94 92 MET A O 1
ATOM 722 N N . PHE A 1 93 ? 3.678 -1.061 -6.215 1.00 94.81 93 PHE A N 1
ATOM 723 C CA . PHE A 1 93 ? 4.884 -1.492 -6.931 1.00 94.81 93 PHE A CA 1
ATOM 724 C C . PHE A 1 93 ? 5.861 -2.218 -5.996 1.00 94.81 93 PHE A C 1
ATOM 726 O O . PHE A 1 93 ? 5.985 -1.854 -4.832 1.00 94.81 93 PHE A O 1
ATOM 733 N N . HIS A 1 94 ? 6.611 -3.202 -6.502 1.00 92.81 94 HIS A N 1
ATOM 734 C CA . HIS A 1 94 ? 7.596 -3.959 -5.704 1.00 92.81 94 HIS A CA 1
ATOM 735 C C . HIS A 1 94 ? 9.041 -3.433 -5.796 1.00 92.81 94 HIS A C 1
ATOM 737 O O . HIS A 1 94 ? 9.934 -3.959 -5.137 1.00 92.81 94 HIS A O 1
ATOM 743 N N . SER A 1 95 ? 9.301 -2.447 -6.656 1.00 87.62 95 SER A N 1
ATOM 744 C CA . SER A 1 95 ? 10.640 -1.882 -6.906 1.00 87.62 95 SER A CA 1
ATOM 745 C C . SER A 1 95 ? 10.680 -0.350 -6.846 1.00 87.62 95 SER A C 1
ATOM 747 O O . SER A 1 95 ? 11.729 0.253 -7.095 1.00 87.62 95 SER A O 1
ATOM 749 N N . GLY A 1 96 ? 9.554 0.272 -6.489 1.00 83.50 96 GLY A N 1
ATOM 750 C CA . GLY A 1 96 ? 9.329 1.711 -6.587 1.00 83.50 96 GLY A CA 1
ATOM 751 C C . GLY A 1 96 ? 8.659 2.085 -7.905 1.00 83.50 96 GLY A C 1
ATOM 752 O O . GLY A 1 96 ? 7.962 1.276 -8.508 1.00 83.50 96 GLY A O 1
ATOM 753 N N . MET A 1 97 ? 8.845 3.328 -8.338 1.00 78.56 97 MET A N 1
ATOM 754 C CA . MET A 1 97 ? 8.160 3.872 -9.509 1.00 78.56 97 MET A CA 1
ATOM 755 C C . MET A 1 97 ? 9.121 4.669 -10.398 1.00 78.56 97 MET A C 1
ATOM 757 O O . MET A 1 97 ? 8.972 5.874 -10.611 1.00 78.56 97 MET A O 1
ATOM 761 N N . LYS A 1 98 ? 10.145 3.976 -10.895 1.00 77.62 98 LYS A N 1
ATOM 762 C CA . LYS A 1 98 ? 11.035 4.457 -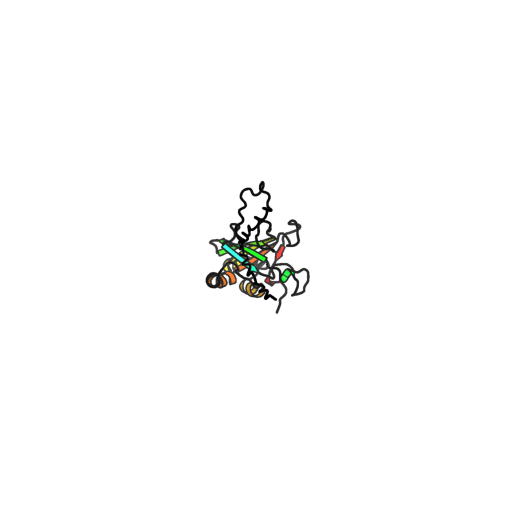11.955 1.00 77.62 98 LYS A CA 1
ATOM 763 C C . LYS A 1 98 ? 10.392 4.252 -13.326 1.00 77.62 98 LYS A C 1
ATOM 765 O O . LYS A 1 98 ? 9.388 3.560 -13.474 1.00 77.62 98 LYS A O 1
ATOM 770 N N . ASP A 1 99 ? 11.058 4.777 -14.345 1.00 71.19 99 ASP A N 1
ATOM 771 C CA . ASP A 1 99 ? 10.689 4.765 -15.765 1.00 71.19 99 ASP A CA 1
ATOM 772 C C . ASP A 1 99 ? 10.063 3.461 -16.309 1.00 71.19 99 ASP A C 1
ATOM 774 O O . ASP A 1 99 ? 9.181 3.493 -17.168 1.00 71.19 99 ASP A O 1
ATOM 778 N N . GLN A 1 100 ? 10.564 2.304 -15.865 1.00 79.38 100 GLN A N 1
ATOM 779 C CA . GLN A 1 100 ? 10.172 0.980 -16.369 1.00 79.38 100 GLN A CA 1
ATOM 780 C C . GLN A 1 100 ? 9.449 0.121 -15.327 1.00 79.38 100 GLN A C 1
ATOM 782 O O . GLN A 1 100 ? 9.059 -1.008 -15.645 1.00 79.38 100 GLN A O 1
ATOM 787 N N . ASP A 1 101 ? 9.282 0.628 -14.104 1.00 84.88 101 ASP A N 1
ATOM 788 C CA . ASP A 1 101 ? 8.585 -0.103 -13.056 1.00 84.88 101 ASP A CA 1
ATOM 789 C C . ASP A 1 101 ? 7.100 -0.207 -13.410 1.00 84.88 101 ASP A C 1
ATOM 791 O O . ASP A 1 101 ? 6.473 0.729 -13.917 1.00 84.88 101 ASP A O 1
ATOM 795 N N . LYS A 1 102 ? 6.536 -1.389 -13.172 1.00 88.56 102 LYS A N 1
ATOM 796 C CA . LYS A 1 102 ? 5.134 -1.681 -13.455 1.00 88.56 102 LYS A CA 1
ATOM 797 C C . LYS A 1 102 ? 4.406 -1.954 -12.152 1.00 88.56 102 LYS A C 1
ATOM 799 O O . LYS A 1 102 ? 4.976 -2.596 -11.267 1.00 88.56 102 LYS A O 1
ATOM 804 N N . PRO A 1 103 ? 3.151 -1.506 -12.039 1.00 93.50 103 PRO A N 1
ATOM 805 C CA . PRO A 1 103 ? 2.365 -1.836 -10.875 1.00 93.50 103 PRO A CA 1
ATOM 806 C C . PRO A 1 103 ? 2.060 -3.332 -10.841 1.00 93.50 103 PRO A C 1
ATOM 808 O O . PRO A 1 103 ? 1.945 -3.977 -11.884 1.00 93.50 103 PRO A O 1
ATOM 811 N N . ILE A 1 104 ? 1.895 -3.856 -9.634 1.00 96.12 104 ILE A N 1
ATOM 812 C CA . ILE A 1 104 ? 1.529 -5.255 -9.368 1.00 96.12 104 ILE A CA 1
ATOM 813 C C . ILE A 1 104 ? 0.114 -5.398 -8.805 1.00 96.12 104 ILE A C 1
ATOM 815 O O . ILE A 1 104 ? -0.487 -6.473 -8.850 1.00 96.12 104 ILE A O 1
ATOM 819 N N . GLY A 1 105 ? -0.436 -4.304 -8.289 1.00 97.06 105 GLY A N 1
ATOM 820 C CA . GLY A 1 105 ? -1.732 -4.280 -7.642 1.00 97.06 105 GLY A CA 1
ATOM 821 C C . GLY A 1 105 ? -2.168 -2.865 -7.315 1.00 97.06 105 GLY A C 1
ATOM 822 O O . GLY A 1 105 ? -1.521 -1.883 -7.694 1.00 97.06 105 GLY A O 1
ATOM 823 N N . PHE A 1 106 ? -3.269 -2.781 -6.589 1.00 97.19 106 PHE A N 1
ATOM 824 C CA . PHE A 1 106 ? -3.708 -1.557 -5.955 1.00 97.19 106 PHE A CA 1
ATOM 825 C C . PHE A 1 106 ? -4.271 -1.852 -4.574 1.00 97.19 106 PHE A C 1
ATOM 827 O O . PHE A 1 106 ? -4.781 -2.941 -4.303 1.00 97.19 106 PHE A O 1
ATOM 834 N N . GLU A 1 107 ? -4.226 -0.837 -3.730 1.00 98.25 107 GLU A N 1
ATOM 835 C CA . GLU A 1 107 ? -4.920 -0.833 -2.461 1.00 98.25 107 GLU A CA 1
ATOM 836 C C . GLU A 1 107 ? -6.042 0.197 -2.505 1.00 98.25 107 GLU A C 1
ATOM 838 O O . GLU A 1 107 ? -5.839 1.344 -2.917 1.00 98.25 107 GLU A O 1
ATOM 843 N N . TYR A 1 108 ? -7.234 -0.227 -2.092 1.00 98.31 108 TYR A N 1
ATOM 844 C CA . TYR A 1 108 ? -8.342 0.676 -1.820 1.00 98.31 108 TYR A CA 1
ATOM 845 C C . TYR A 1 108 ? -8.447 0.869 -0.312 1.00 98.31 108 TYR A C 1
ATOM 847 O O . TYR A 1 108 ? -8.630 -0.100 0.422 1.00 98.31 108 TYR A O 1
ATOM 855 N N . ILE A 1 109 ? -8.364 2.114 0.140 1.00 98.25 109 ILE A N 1
ATOM 856 C CA . ILE A 1 109 ? -8.421 2.477 1.551 1.00 98.25 109 ILE A CA 1
ATOM 857 C C . ILE A 1 109 ? -9.716 3.240 1.810 1.00 98.25 109 ILE A C 1
ATOM 859 O O . ILE A 1 109 ? -10.038 4.196 1.100 1.00 98.25 109 ILE A O 1
ATOM 863 N N . ILE A 1 110 ? -10.440 2.834 2.850 1.00 98.62 110 ILE A N 1
ATOM 864 C CA . ILE A 1 110 ? -11.688 3.466 3.287 1.00 98.62 110 ILE A CA 1
ATOM 865 C C . ILE A 1 110 ? -11.634 3.864 4.757 1.00 98.62 110 ILE A C 1
ATOM 867 O O . ILE A 1 110 ? -10.893 3.298 5.562 1.00 98.62 110 ILE A O 1
ATOM 871 N N . THR A 1 111 ? -12.477 4.820 5.129 1.00 98.44 111 THR A N 1
ATOM 872 C CA . THR A 1 111 ? -12.669 5.214 6.526 1.00 98.44 111 THR A CA 1
ATOM 873 C C . THR A 1 111 ? -13.278 4.082 7.358 1.00 98.44 111 THR A C 1
ATOM 875 O O . THR A 1 111 ? -13.980 3.206 6.846 1.00 98.44 111 THR A O 1
ATOM 878 N N . GLY A 1 112 ? -13.072 4.123 8.678 1.00 98.19 112 GLY A N 1
ATOM 879 C CA . GLY A 1 112 ? -13.720 3.182 9.595 1.00 98.19 112 GLY A CA 1
ATOM 880 C C . GLY A 1 112 ? -15.255 3.213 9.535 1.00 98.19 112 GLY A C 1
ATOM 881 O O . GLY A 1 112 ? -15.889 2.176 9.717 1.00 98.19 112 GLY A O 1
ATOM 882 N N . GLU A 1 113 ? -15.861 4.366 9.232 1.00 98.06 113 GLU A N 1
ATOM 883 C CA . GLU A 1 113 ? -17.314 4.493 9.042 1.00 98.06 113 GLU A CA 1
ATOM 884 C C . GLU A 1 113 ? -17.786 3.764 7.776 1.00 98.06 113 GLU A C 1
ATOM 886 O O . GLU A 1 113 ? -18.716 2.957 7.836 1.00 98.06 113 GLU A O 1
ATOM 891 N N . GLN A 1 114 ? -17.101 3.978 6.648 1.00 98.56 114 GLN A N 1
ATOM 892 C CA . GLN A 1 114 ? -17.380 3.259 5.402 1.00 98.56 114 GLN A CA 1
ATOM 893 C C . GLN A 1 114 ? -17.203 1.747 5.588 1.00 98.56 114 GLN A C 1
ATOM 895 O O . GLN A 1 114 ? -18.082 0.986 5.188 1.00 98.56 114 GLN A O 1
ATOM 900 N N . TYR A 1 115 ? -16.139 1.304 6.266 1.00 98.62 115 TYR A N 1
ATOM 901 C CA . TYR A 1 115 ? -15.933 -0.111 6.587 1.00 98.62 115 TYR A CA 1
ATOM 902 C C . TYR A 1 115 ? -17.070 -0.687 7.442 1.00 98.62 115 TYR A C 1
ATOM 904 O O . TYR A 1 115 ? -17.583 -1.770 7.156 1.00 98.62 115 TYR A O 1
ATOM 912 N N . ALA A 1 116 ? -17.517 0.048 8.465 1.00 98.38 116 ALA A N 1
ATOM 913 C CA . ALA A 1 116 ? -18.621 -0.378 9.323 1.00 98.38 116 ALA A CA 1
ATOM 914 C C . ALA A 1 116 ? -19.948 -0.540 8.559 1.00 98.38 116 ALA A C 1
ATOM 916 O O . ALA A 1 116 ? -20.800 -1.318 8.993 1.00 98.38 116 ALA A O 1
ATOM 917 N N . SER A 1 117 ? -20.107 0.156 7.427 1.00 98.44 117 SER A N 1
ATOM 918 C CA . SER A 1 117 ? -21.269 0.034 6.540 1.00 98.44 117 SER A CA 1
ATOM 919 C C . SER A 1 117 ? -21.225 -1.180 5.601 1.00 98.44 117 SER A C 1
ATOM 921 O O . SER A 1 117 ? -22.258 -1.549 5.041 1.00 98.44 117 SER A O 1
ATOM 923 N N . LEU A 1 118 ? -20.059 -1.820 5.439 1.00 98.56 118 LEU A N 1
ATOM 924 C CA . LEU A 1 118 ? -19.914 -3.025 4.622 1.00 98.56 118 LEU A CA 1
ATOM 925 C C . LEU A 1 118 ? -20.614 -4.217 5.273 1.00 98.56 118 LEU A C 1
ATOM 927 O O . LEU A 1 118 ? -20.658 -4.348 6.501 1.00 98.56 118 LEU A O 1
ATOM 931 N N . ASP A 1 119 ? -21.102 -5.139 4.445 1.00 98.25 119 ASP A N 1
ATOM 932 C CA . ASP A 1 119 ? -21.611 -6.405 4.948 1.00 98.25 119 ASP A CA 1
ATOM 933 C C . ASP A 1 119 ? -20.488 -7.257 5.577 1.00 98.25 119 ASP A C 1
ATOM 935 O O . ASP A 1 119 ? -19.295 -7.094 5.311 1.00 98.25 119 ASP A O 1
ATOM 939 N N . LYS A 1 120 ? -20.868 -8.194 6.450 1.00 97.38 120 LYS A N 1
ATOM 940 C CA . LYS A 1 120 ? -19.895 -9.038 7.160 1.00 97.38 120 LYS A CA 1
ATOM 941 C C . LYS A 1 120 ? -19.124 -9.986 6.245 1.00 97.38 120 LYS A C 1
ATOM 943 O O . LYS A 1 120 ? -18.020 -10.387 6.605 1.00 97.38 120 LYS A O 1
ATOM 948 N N . ALA A 1 121 ? -19.700 -10.363 5.107 1.00 97.75 121 ALA A N 1
ATOM 949 C CA . ALA A 1 121 ? -19.043 -11.246 4.155 1.00 97.75 121 ALA A CA 1
ATOM 950 C C . ALA A 1 121 ? -17.946 -10.513 3.374 1.00 97.75 121 ALA A C 1
ATOM 952 O O . ALA A 1 121 ? -16.983 -11.153 2.971 1.00 97.75 121 ALA A O 1
ATOM 953 N N . GLU A 1 122 ? -18.071 -9.201 3.206 1.00 98.31 122 GLU A N 1
ATOM 954 C CA . GLU A 1 122 ? -17.115 -8.333 2.537 1.00 98.31 122 GLU A CA 1
ATOM 955 C C . GLU A 1 122 ? -16.007 -7.883 3.492 1.00 98.31 122 GLU A C 1
ATOM 957 O O . GLU A 1 122 ? -14.840 -7.896 3.112 1.00 98.31 122 GLU A O 1
ATOM 962 N N . GLN A 1 123 ? -16.338 -7.577 4.754 1.00 98.25 123 GLN A N 1
ATOM 963 C CA . GLN A 1 123 ? -15.376 -7.136 5.779 1.00 98.25 123 GLN A CA 1
ATOM 964 C C . GLN A 1 123 ? -14.141 -8.052 5.912 1.00 98.25 123 GLN A C 1
ATOM 966 O O . GLN A 1 123 ? -13.051 -7.565 6.194 1.00 98.25 123 GLN A O 1
ATOM 971 N N . ARG A 1 124 ? -14.272 -9.358 5.635 1.00 97.25 124 ARG A N 1
ATOM 972 C CA . ARG A 1 124 ? -13.162 -10.336 5.671 1.00 97.25 124 ARG A CA 1
ATOM 973 C C . ARG A 1 124 ? -12.016 -10.053 4.691 1.00 97.25 124 ARG A C 1
ATOM 975 O O . ARG A 1 124 ? -10.974 -10.677 4.814 1.00 97.25 124 ARG A O 1
ATOM 982 N N . TYR A 1 125 ? -12.238 -9.227 3.670 1.00 98.31 125 TYR A N 1
ATOM 983 C CA . TYR A 1 125 ? -11.244 -8.923 2.634 1.00 98.31 125 TYR A CA 1
ATOM 984 C C . TYR A 1 125 ? -10.411 -7.678 2.942 1.00 98.31 125 TYR A C 1
ATOM 986 O O . TYR A 1 125 ? -9.599 -7.268 2.115 1.00 98.31 125 TYR A O 1
ATOM 994 N N . TRP A 1 126 ? -10.642 -7.065 4.098 1.00 98.50 126 TRP A N 1
ATOM 995 C CA . TRP A 1 126 ? -10.021 -5.817 4.507 1.00 98.50 126 TRP A CA 1
ATOM 996 C C . TRP A 1 126 ? -9.151 -6.055 5.734 1.00 98.50 126 TRP A C 1
ATOM 998 O O . TRP A 1 126 ? -9.436 -6.933 6.550 1.00 98.50 126 TRP A O 1
ATOM 1008 N N . HIS A 1 127 ? -8.116 -5.241 5.891 1.00 97.88 127 HIS A N 1
ATOM 1009 C CA . HIS A 1 127 ? -7.273 -5.240 7.078 1.00 97.88 127 HIS A CA 1
ATOM 1010 C C . HIS A 1 127 ? -7.273 -3.859 7.732 1.00 97.88 127 HIS A C 1
ATOM 1012 O O . HIS A 1 127 ? -7.477 -2.841 7.070 1.00 97.88 127 HIS A O 1
ATOM 1018 N N . TYR A 1 128 ? -7.094 -3.826 9.051 1.00 97.69 128 TYR A N 1
ATOM 1019 C CA . TYR A 1 128 ? -7.126 -2.581 9.813 1.00 97.69 128 TYR A CA 1
ATOM 1020 C C . TYR A 1 128 ? -5.725 -1.979 9.955 1.00 97.69 128 TYR A C 1
ATOM 1022 O O . TYR A 1 128 ? -4.832 -2.602 10.539 1.00 97.69 128 TYR A O 1
ATOM 1030 N N . HIS A 1 129 ? -5.535 -0.741 9.497 1.00 97.06 129 HIS A N 1
ATOM 1031 C CA . HIS A 1 129 ? -4.203 -0.131 9.469 1.00 97.06 129 HIS A CA 1
ATOM 1032 C C . HIS A 1 129 ? -3.605 0.109 10.853 1.00 97.06 129 HIS A C 1
ATOM 1034 O O . HIS A 1 129 ? -2.394 0.026 11.023 1.00 97.06 129 HIS A O 1
ATOM 1040 N N . LYS A 1 130 ? -4.415 0.344 11.896 1.00 94.75 130 LYS A N 1
ATOM 1041 C CA . LYS A 1 130 ? -3.871 0.511 13.258 1.00 94.75 130 LYS A CA 1
ATOM 1042 C C . LYS A 1 130 ? -3.043 -0.688 13.710 1.00 94.75 130 LYS A C 1
ATOM 1044 O O . LYS A 1 130 ? -2.073 -0.523 14.443 1.00 94.75 130 LYS A O 1
ATOM 1049 N N . THR A 1 131 ? -3.491 -1.887 13.344 1.00 91.81 131 THR A N 1
ATOM 1050 C CA . THR A 1 131 ? -2.831 -3.146 13.701 1.00 91.81 131 THR A CA 1
ATOM 1051 C C . THR A 1 131 ? -1.738 -3.520 12.712 1.00 91.81 131 THR A C 1
ATOM 1053 O O . THR A 1 131 ? -0.773 -4.173 13.094 1.00 91.81 131 THR A O 1
ATOM 1056 N N . GLU A 1 132 ? -1.886 -3.111 11.456 1.00 91.88 132 GLU A N 1
ATOM 1057 C CA . GLU A 1 132 ? -0.989 -3.481 10.367 1.00 91.88 132 GLU A CA 1
ATOM 1058 C C . GLU A 1 132 ? 0.239 -2.561 10.281 1.00 91.88 132 GLU A C 1
ATOM 1060 O O . GLU A 1 132 ? 1.347 -3.089 10.243 1.00 91.88 132 GLU A O 1
ATOM 1065 N N . ILE A 1 133 ? 0.093 -1.236 10.408 1.00 92.06 133 ILE A N 1
ATOM 1066 C CA . ILE A 1 133 ? 1.195 -0.256 10.305 1.00 92.06 133 ILE A CA 1
ATOM 1067 C C . ILE A 1 133 ? 2.444 -0.644 11.121 1.00 92.06 133 ILE A C 1
ATOM 1069 O O . ILE A 1 133 ? 3.542 -0.627 10.556 1.00 92.06 133 ILE A O 1
ATOM 1073 N N . PRO A 1 134 ? 2.343 -1.012 12.419 1.00 90.56 134 PRO A N 1
ATOM 1074 C CA . PRO A 1 134 ? 3.521 -1.409 13.187 1.00 90.56 134 PRO A CA 1
ATOM 1075 C C . PRO A 1 134 ? 4.148 -2.713 12.681 1.00 90.56 134 PRO A C 1
ATOM 1077 O O . PRO A 1 134 ? 5.368 -2.808 12.622 1.00 90.56 134 PRO A O 1
ATOM 1080 N N . ARG A 1 135 ? 3.328 -3.699 12.284 1.00 90.94 135 ARG A N 1
ATOM 1081 C CA . ARG A 1 135 ? 3.780 -5.015 11.791 1.00 90.94 135 ARG A CA 1
ATOM 1082 C C . ARG A 1 135 ? 4.427 -4.923 10.409 1.00 90.94 135 ARG A C 1
ATOM 1084 O O . ARG A 1 135 ? 5.365 -5.654 10.114 1.00 90.94 135 ARG A O 1
ATOM 1091 N N . ALA A 1 136 ? 3.906 -4.044 9.562 1.00 92.44 136 ALA A N 1
ATOM 1092 C CA . ALA A 1 136 ? 4.370 -3.822 8.201 1.00 92.44 136 ALA A CA 1
ATOM 1093 C C . ALA A 1 136 ? 5.526 -2.810 8.120 1.00 92.44 136 ALA A C 1
ATOM 1095 O O . ALA A 1 136 ? 6.006 -2.518 7.025 1.00 92.44 136 ALA A O 1
ATOM 1096 N N . HIS A 1 137 ? 5.964 -2.259 9.261 1.00 92.88 137 HIS A N 1
ATOM 1097 C CA . HIS A 1 137 ? 6.941 -1.170 9.343 1.00 92.88 137 HIS A CA 1
ATOM 1098 C C . HIS A 1 137 ? 6.645 -0.050 8.335 1.00 92.88 137 HIS A C 1
ATOM 1100 O O . HIS A 1 137 ? 7.535 0.398 7.610 1.00 92.88 137 HIS A O 1
ATOM 1106 N N . ALA A 1 138 ? 5.377 0.368 8.260 1.00 93.44 138 ALA A N 1
ATOM 1107 C CA . ALA A 1 138 ? 4.953 1.328 7.254 1.00 93.44 138 ALA A CA 1
ATOM 1108 C C . ALA A 1 138 ? 5.638 2.691 7.466 1.00 93.44 138 ALA A C 1
ATOM 1110 O O . ALA A 1 138 ? 5.710 3.207 8.585 1.00 93.44 138 ALA A O 1
ATOM 1111 N N . THR A 1 139 ? 6.137 3.291 6.385 1.00 92.81 139 THR A N 1
ATOM 1112 C CA . THR A 1 139 ? 6.831 4.587 6.400 1.00 92.81 139 THR A CA 1
ATOM 1113 C C . THR A 1 139 ? 6.314 5.520 5.310 1.00 92.81 139 THR A C 1
ATOM 1115 O O . THR A 1 139 ? 5.779 5.076 4.296 1.00 92.81 139 THR A O 1
ATOM 1118 N N . LEU A 1 140 ? 6.492 6.826 5.523 1.00 93.06 140 LEU A N 1
ATOM 1119 C CA . LEU A 1 140 ? 6.178 7.895 4.571 1.00 93.06 140 LEU A CA 1
ATOM 1120 C C . LEU A 1 140 ? 7.491 8.532 4.089 1.00 93.06 140 LEU A C 1
ATOM 1122 O O . LEU A 1 140 ? 7.887 9.570 4.617 1.00 93.06 140 LEU A O 1
ATOM 1126 N N . PRO A 1 141 ? 8.216 7.896 3.153 1.00 91.69 141 PRO A N 1
ATOM 1127 C CA . PRO A 1 141 ? 9.600 8.254 2.817 1.00 91.69 141 PRO A CA 1
ATOM 1128 C C . PRO A 1 141 ? 9.770 9.675 2.266 1.00 91.69 141 PRO A C 1
ATOM 1130 O O . PRO A 1 141 ? 10.858 10.237 2.372 1.00 91.69 141 PRO A O 1
ATOM 1133 N N . ASP A 1 142 ? 8.715 10.250 1.690 1.00 90.44 142 ASP A N 1
ATOM 1134 C CA . ASP A 1 142 ? 8.767 11.559 1.033 1.00 90.44 142 ASP A CA 1
ATOM 1135 C C . ASP A 1 142 ? 8.316 12.711 1.948 1.00 90.44 142 ASP A C 1
ATOM 1137 O O . ASP A 1 142 ? 8.326 13.866 1.526 1.00 90.44 142 ASP A O 1
ATOM 1141 N N . LEU A 1 143 ? 7.933 12.413 3.196 1.00 90.75 143 LEU A N 1
ATOM 1142 C CA . LEU A 1 143 ? 7.456 13.394 4.168 1.00 90.75 143 LEU A CA 1
ATOM 1143 C C . LEU A 1 143 ? 8.417 13.521 5.350 1.00 90.75 143 LEU A C 1
ATOM 1145 O O . LEU A 1 143 ? 8.991 12.549 5.844 1.00 90.75 143 LEU A O 1
ATOM 1149 N N . THR A 1 144 ? 8.558 14.743 5.853 1.00 93.19 144 THR A N 1
ATOM 1150 C CA . THR A 1 144 ? 9.212 14.990 7.139 1.00 93.19 144 THR A CA 1
ATOM 1151 C C . THR A 1 144 ? 8.364 14.446 8.291 1.00 93.19 144 THR A C 1
ATOM 1153 O O . THR A 1 144 ? 7.158 14.240 8.164 1.00 93.19 144 THR A O 1
ATOM 1156 N N . ALA A 1 145 ? 8.968 14.257 9.467 1.00 90.62 145 ALA A N 1
ATOM 1157 C CA . ALA A 1 145 ? 8.227 13.821 10.654 1.00 90.62 145 ALA A CA 1
ATOM 1158 C C . ALA A 1 145 ? 7.100 14.799 11.052 1.00 90.62 145 ALA A C 1
ATOM 1160 O O . ALA A 1 145 ? 6.058 14.368 11.545 1.00 90.62 145 ALA A O 1
ATOM 1161 N N . GLU A 1 146 ? 7.294 16.102 10.819 1.00 94.06 146 GLU A N 1
ATOM 1162 C CA . GLU A 1 146 ? 6.292 17.142 11.084 1.00 94.06 146 GLU A CA 1
ATOM 1163 C C . GLU A 1 146 ? 5.094 17.040 10.128 1.00 94.06 146 GLU A C 1
ATOM 1165 O O . GLU A 1 146 ? 3.955 17.203 10.560 1.00 94.06 146 GLU A O 1
ATOM 1170 N N . GLU A 1 147 ? 5.336 16.709 8.857 1.00 91.94 147 GLU A N 1
ATOM 1171 C CA . GLU A 1 147 ? 4.286 16.472 7.857 1.00 91.94 147 GLU A CA 1
ATOM 1172 C C . GLU A 1 147 ? 3.573 15.129 8.077 1.00 91.94 147 GLU A C 1
ATOM 1174 O O . GLU A 1 147 ? 2.354 15.041 7.941 1.00 91.94 147 GLU A O 1
ATOM 1179 N N . ALA A 1 148 ? 4.317 14.085 8.454 1.00 90.31 148 ALA A N 1
ATOM 1180 C CA . ALA A 1 148 ? 3.790 12.741 8.675 1.00 90.31 148 ALA A CA 1
ATOM 1181 C C . ALA A 1 148 ? 2.947 12.625 9.957 1.00 90.31 148 ALA A C 1
ATOM 1183 O O . ALA A 1 148 ? 1.936 11.920 9.973 1.00 90.31 148 ALA A O 1
ATOM 1184 N N . GLY A 1 149 ? 3.343 13.307 11.037 1.00 90.38 149 GLY A N 1
ATOM 1185 C CA . GLY A 1 149 ? 2.712 13.193 12.358 1.00 90.38 149 GLY A CA 1
ATOM 1186 C C . GLY A 1 149 ? 1.183 13.364 12.353 1.00 90.38 149 GLY A C 1
ATOM 1187 O O . GLY A 1 149 ? 0.484 12.492 12.874 1.00 90.38 149 GLY A O 1
ATOM 1188 N N . PRO A 1 150 ? 0.635 14.428 11.733 1.00 91.81 150 PRO A N 1
ATOM 1189 C CA . PRO A 1 150 ? -0.810 14.632 11.615 1.00 91.81 150 PRO A CA 1
ATOM 1190 C C . PRO A 1 150 ? -1.551 13.547 10.817 1.00 91.81 150 PRO A C 1
ATOM 1192 O O . PRO A 1 150 ? -2.749 13.367 11.026 1.00 91.81 150 PRO A O 1
ATOM 1195 N N . LEU A 1 151 ? -0.866 12.822 9.924 1.00 89.56 151 LEU A N 1
ATOM 1196 C CA . LEU A 1 151 ? -1.464 11.800 9.056 1.00 89.56 151 LEU A CA 1
ATOM 1197 C C . LEU A 1 151 ? -1.580 10.431 9.736 1.00 89.56 151 LEU A C 1
ATOM 1199 O O . LEU A 1 151 ? -2.495 9.671 9.422 1.00 89.56 151 LEU A O 1
ATOM 1203 N N . MET A 1 152 ? -0.700 10.116 10.692 1.00 87.69 152 MET A N 1
ATOM 1204 C CA . MET A 1 152 ? -0.656 8.795 11.340 1.00 87.69 152 MET A CA 1
ATOM 1205 C C . MET A 1 152 ? -1.960 8.418 12.048 1.00 87.69 152 MET A C 1
ATOM 1207 O O . MET A 1 152 ? -2.397 7.274 11.968 1.00 87.69 152 MET A O 1
ATOM 1211 N N . GLY A 1 153 ? -2.606 9.369 12.730 1.00 89.56 153 GLY A N 1
ATOM 1212 C CA . GLY A 1 153 ? -3.886 9.126 13.405 1.00 89.56 153 GLY A CA 1
ATOM 1213 C C . GLY A 1 153 ? -5.022 8.783 12.427 1.00 89.56 153 GLY A C 1
ATOM 1214 O O . GLY A 1 153 ? -5.649 7.729 12.580 1.00 89.56 153 GLY A O 1
ATOM 1215 N N . PRO A 1 154 ? -5.282 9.643 11.422 1.00 91.12 154 PRO A N 1
ATOM 1216 C CA . PRO A 1 154 ? -6.241 9.369 10.356 1.00 91.12 154 PRO A CA 1
ATOM 1217 C C . PRO A 1 154 ? -5.965 8.065 9.602 1.00 91.12 154 PRO A C 1
ATOM 1219 O O . PRO A 1 154 ? -6.863 7.231 9.542 1.00 91.12 154 PRO A O 1
ATOM 1222 N N . ILE A 1 155 ? -4.739 7.844 9.106 1.00 91.44 155 ILE A N 1
ATOM 1223 C CA . ILE A 1 155 ? -4.371 6.624 8.360 1.00 91.44 155 ILE A CA 1
ATOM 1224 C C . ILE A 1 155 ? -4.506 5.386 9.250 1.00 91.44 155 ILE A C 1
ATOM 1226 O O . ILE A 1 155 ? -5.070 4.384 8.832 1.00 91.44 155 ILE A O 1
ATOM 1230 N N . GLY A 1 156 ? -4.088 5.451 10.515 1.00 94.31 156 GLY A N 1
ATOM 1231 C CA . GLY A 1 156 ? -4.281 4.341 11.449 1.00 94.31 156 GLY A CA 1
ATOM 1232 C C . GLY A 1 156 ? -5.755 4.013 11.715 1.00 94.31 156 GLY A C 1
ATOM 1233 O O . GLY A 1 156 ? -6.062 2.946 12.230 1.00 94.31 156 GLY A O 1
ATOM 1234 N N . SER A 1 157 ? -6.692 4.897 11.372 1.00 95.94 157 SER A N 1
ATOM 1235 C CA . SER A 1 157 ? -8.131 4.682 11.565 1.00 95.94 157 SER A CA 1
ATOM 1236 C C . SER A 1 157 ? -8.857 4.204 10.300 1.00 95.94 157 SER A C 1
ATOM 1238 O O . SER A 1 157 ? -10.089 4.120 10.310 1.00 95.94 157 SER A O 1
ATOM 1240 N N . THR A 1 158 ? -8.127 3.881 9.230 1.00 98.00 158 THR A N 1
ATOM 1241 C CA . THR A 1 158 ? -8.682 3.373 7.969 1.00 98.00 158 THR A CA 1
ATOM 1242 C C . THR A 1 158 ? -8.501 1.859 7.811 1.00 98.00 158 THR A C 1
ATOM 1244 O O . THR A 1 158 ? -7.844 1.197 8.620 1.00 98.00 158 THR A O 1
ATOM 1247 N N . TYR A 1 159 ? -9.163 1.308 6.795 1.00 98.69 159 TYR A N 1
ATOM 1248 C CA . TYR A 1 159 ? -9.088 -0.096 6.399 1.00 98.69 159 TYR A CA 1
ATOM 1249 C C . TYR A 1 159 ? -8.631 -0.202 4.949 1.00 98.69 159 TYR A C 1
ATOM 1251 O O . TYR A 1 159 ? -9.168 0.510 4.097 1.00 98.69 159 TYR A O 1
ATOM 1259 N N . GLY A 1 160 ? -7.700 -1.112 4.682 1.00 98.38 160 GLY A N 1
ATOM 1260 C CA . GLY A 1 160 ? -7.139 -1.374 3.362 1.00 98.38 160 GLY A CA 1
ATOM 1261 C C . GLY A 1 160 ? -7.655 -2.677 2.755 1.00 98.38 160 GLY A C 1
ATOM 1262 O O . GLY A 1 160 ? -7.784 -3.697 3.440 1.00 98.38 160 GLY A O 1
ATOM 1263 N N . LYS A 1 161 ? -7.951 -2.662 1.454 1.00 98.69 161 LYS A N 1
ATOM 1264 C CA . LYS A 1 161 ? -8.181 -3.857 0.632 1.00 98.69 161 LYS A CA 1
ATOM 1265 C C . LYS A 1 161 ? -7.137 -3.901 -0.469 1.00 98.69 161 LYS A C 1
ATOM 1267 O O . LYS A 1 161 ? -7.225 -3.154 -1.445 1.00 98.69 161 LYS A O 1
ATOM 1272 N N . VAL A 1 162 ? -6.174 -4.803 -0.311 1.00 98.50 162 VAL A N 1
ATOM 1273 C CA . VAL A 1 162 ? -5.085 -5.015 -1.267 1.00 98.50 162 VAL A CA 1
ATOM 1274 C C . VAL A 1 162 ? -5.520 -6.037 -2.306 1.00 98.50 162 VAL A C 1
ATOM 1276 O O . VAL A 1 162 ? -5.889 -7.164 -1.968 1.00 98.50 162 VAL A O 1
ATOM 1279 N N . ILE A 1 163 ? -5.468 -5.644 -3.577 1.00 98.50 163 ILE A N 1
ATOM 1280 C CA . ILE A 1 163 ? -5.786 -6.494 -4.724 1.00 98.50 163 ILE A CA 1
ATOM 1281 C C . ILE A 1 163 ? -4.578 -6.526 -5.652 1.00 98.50 163 ILE A C 1
ATOM 1283 O O . ILE A 1 163 ? -4.188 -5.515 -6.237 1.00 98.50 163 ILE A O 1
ATOM 1287 N N . TYR A 1 164 ? -4.025 -7.716 -5.834 1.00 98.06 164 TYR A N 1
ATOM 1288 C CA . TYR A 1 164 ? -2.938 -7.970 -6.765 1.00 98.06 164 TYR A CA 1
ATOM 1289 C C . TYR A 1 164 ? -3.470 -8.572 -8.055 1.00 98.06 164 TYR A C 1
ATOM 1291 O O . TYR A 1 164 ? -4.305 -9.474 -8.034 1.00 98.06 164 TYR A O 1
ATOM 1299 N N . PHE A 1 165 ? -2.954 -8.096 -9.184 1.00 97.00 165 PHE A N 1
ATOM 1300 C CA . PHE A 1 165 ? -3.203 -8.678 -10.507 1.00 97.00 165 PHE A CA 1
ATOM 1301 C C . PHE A 1 165 ? -1.940 -9.309 -11.111 1.00 97.00 165 PHE A C 1
ATOM 1303 O O . PHE A 1 165 ? -2.006 -9.899 -12.189 1.00 97.00 165 PHE A O 1
ATOM 1310 N N . GLN A 1 166 ? -0.786 -9.157 -10.454 1.00 95.06 166 GLN A N 1
ATOM 1311 C CA . GLN A 1 166 ? 0.500 -9.672 -10.911 1.00 95.06 166 GLN A CA 1
ATOM 1312 C C . GLN A 1 166 ? 1.427 -9.930 -9.717 1.00 95.06 166 GLN A C 1
ATOM 1314 O O . GLN A 1 166 ? 1.427 -9.157 -8.759 1.00 95.06 166 GLN A O 1
ATOM 1319 N N . LYS A 1 167 ? 2.243 -10.989 -9.780 1.00 93.31 167 LYS A N 1
ATOM 1320 C CA . LYS A 1 167 ? 3.314 -11.208 -8.799 1.00 93.31 167 LYS A CA 1
ATOM 1321 C C . LYS A 1 167 ? 4.585 -10.445 -9.199 1.00 93.31 167 LYS A C 1
ATOM 1323 O O . LYS A 1 167 ? 4.835 -10.293 -10.396 1.00 93.31 167 LYS A O 1
ATOM 1328 N N . PRO A 1 168 ? 5.424 -10.012 -8.243 1.00 91.69 168 PRO A N 1
ATOM 1329 C CA . PRO A 1 168 ? 6.682 -9.312 -8.534 1.00 91.69 168 PRO A CA 1
ATOM 1330 C C . PRO A 1 168 ? 7.596 -10.014 -9.551 1.00 91.69 168 PRO A C 1
ATOM 1332 O O . PRO A 1 168 ? 8.258 -9.371 -10.360 1.00 91.69 168 PRO A O 1
ATOM 1335 N N . GLU A 1 169 ? 7.638 -11.344 -9.517 1.00 90.31 169 GLU A N 1
ATOM 1336 C CA . GLU A 1 169 ? 8.476 -12.181 -10.376 1.00 90.31 169 GLU A CA 1
ATOM 1337 C C . GLU A 1 169 ? 7.920 -12.391 -11.798 1.00 90.31 169 GLU A C 1
ATOM 1339 O O . GLU A 1 169 ? 8.643 -12.853 -12.690 1.00 90.31 169 GLU A O 1
ATOM 1344 N N . ASP A 1 170 ? 6.651 -12.049 -12.037 1.00 91.00 170 ASP A N 1
ATOM 1345 C CA . ASP A 1 170 ? 5.996 -12.282 -13.319 1.00 91.00 170 ASP A CA 1
ATOM 1346 C C . ASP A 1 170 ? 6.409 -11.241 -14.368 1.00 91.00 170 ASP A C 1
ATOM 1348 O O . ASP A 1 170 ? 6.508 -10.042 -14.110 1.00 91.00 170 ASP A O 1
ATOM 1352 N N . LYS A 1 171 ? 6.578 -11.685 -15.621 1.00 89.38 171 LYS A N 1
ATOM 1353 C CA . LYS A 1 171 ? 6.865 -10.782 -16.756 1.00 89.38 171 LYS A CA 1
ATOM 1354 C C . LYS A 1 171 ? 5.622 -10.068 -17.295 1.00 89.38 171 LYS A C 1
ATOM 1356 O O . LYS A 1 171 ? 5.743 -9.016 -17.927 1.00 89.38 171 LYS A O 1
ATOM 1361 N N . LEU A 1 172 ? 4.454 -10.678 -17.115 1.00 92.69 172 LEU A N 1
ATOM 1362 C CA . LEU A 1 172 ? 3.140 -10.212 -17.557 1.00 92.69 172 LEU A CA 1
ATOM 1363 C C . LEU A 1 172 ? 2.100 -10.621 -16.504 1.00 92.69 172 LEU A C 1
ATOM 1365 O O . LEU A 1 172 ? 2.300 -11.655 -15.868 1.00 92.69 172 LEU A O 1
ATOM 1369 N N . PRO A 1 173 ? 0.986 -9.884 -16.357 1.00 93.38 173 PRO A N 1
ATOM 1370 C CA . PRO A 1 173 ? -0.099 -10.282 -15.467 1.00 93.38 173 PRO A CA 1
ATOM 1371 C C . PRO A 1 173 ? -0.760 -11.552 -16.012 1.00 93.38 173 PRO A C 1
ATOM 1373 O O . PRO A 1 173 ? -1.400 -11.533 -17.067 1.00 93.38 173 PRO A O 1
ATOM 1376 N N . ILE A 1 174 ? -0.553 -12.671 -15.322 1.00 94.00 174 ILE A N 1
ATOM 1377 C CA . ILE A 1 174 ? -1.073 -13.986 -15.696 1.00 94.00 174 ILE A CA 1
ATOM 1378 C C . ILE A 1 174 ? -1.864 -14.589 -14.536 1.00 94.00 174 ILE A C 1
ATOM 1380 O O . ILE A 1 174 ? -1.525 -14.394 -13.373 1.00 94.00 174 ILE A O 1
ATOM 1384 N N . GLY A 1 175 ? -2.893 -15.369 -14.862 1.00 93.94 175 GLY A N 1
ATOM 1385 C CA . GLY A 1 175 ? -3.760 -15.992 -13.863 1.00 93.94 175 GLY A CA 1
ATOM 1386 C C . GLY A 1 175 ? -4.848 -15.055 -13.341 1.00 93.94 175 GLY A C 1
ATOM 1387 O O . GLY A 1 175 ? -5.226 -14.084 -13.996 1.00 93.94 175 GLY A O 1
ATOM 1388 N N . GLU A 1 176 ? -5.397 -15.409 -12.184 1.00 95.75 176 GLU A N 1
ATOM 1389 C CA . GLU A 1 176 ? -6.465 -14.659 -11.527 1.00 95.75 176 GLU A CA 1
ATOM 1390 C C . GLU A 1 176 ? -5.885 -13.609 -10.570 1.00 95.75 176 GLU A C 1
ATOM 1392 O O . GLU A 1 176 ? -4.855 -13.861 -9.935 1.00 95.75 176 GLU A O 1
ATOM 1397 N N . PRO A 1 177 ? -6.540 -12.444 -10.425 1.00 96.62 177 PRO A N 1
ATOM 1398 C CA . PRO A 1 177 ? -6.203 -11.523 -9.355 1.00 96.62 177 PRO A CA 1
ATOM 1399 C C . PRO A 1 177 ? -6.537 -12.139 -7.993 1.00 96.62 177 PRO A C 1
ATOM 1401 O O . PRO A 1 177 ? -7.443 -12.965 -7.871 1.00 96.62 177 PRO A O 1
ATOM 1404 N N . TYR A 1 178 ? -5.843 -11.691 -6.952 1.00 97.12 178 TYR A N 1
ATOM 1405 C CA . TYR A 1 178 ? -6.053 -12.165 -5.588 1.00 97.12 178 TYR A CA 1
ATOM 1406 C C . TYR A 1 178 ? -6.100 -11.010 -4.590 1.00 97.12 178 TYR A C 1
ATOM 1408 O O . TYR A 1 178 ? -5.568 -9.927 -4.834 1.00 97.12 178 TYR A O 1
ATOM 1416 N N . ILE A 1 179 ? -6.752 -11.255 -3.454 1.00 98.00 179 ILE A N 1
ATOM 1417 C CA . ILE A 1 179 ? -6.802 -10.326 -2.325 1.00 98.00 179 ILE A CA 1
ATOM 1418 C C . ILE A 1 179 ? -5.773 -10.772 -1.295 1.00 98.00 179 ILE A C 1
ATOM 1420 O O . ILE A 1 179 ? -5.718 -11.955 -0.955 1.00 98.00 179 ILE A O 1
ATOM 1424 N N . LEU A 1 180 ? -4.993 -9.823 -0.784 1.00 97.25 180 LEU A N 1
ATOM 1425 C CA . LEU A 1 180 ? -4.145 -10.036 0.381 1.00 97.25 180 LEU A CA 1
ATOM 1426 C C . LEU A 1 180 ? -4.768 -9.343 1.593 1.00 97.25 180 LEU A C 1
ATOM 1428 O O . LEU A 1 180 ? -4.997 -8.135 1.586 1.00 97.25 180 LEU A O 1
ATOM 1432 N N . VAL A 1 181 ? -5.000 -10.110 2.653 1.0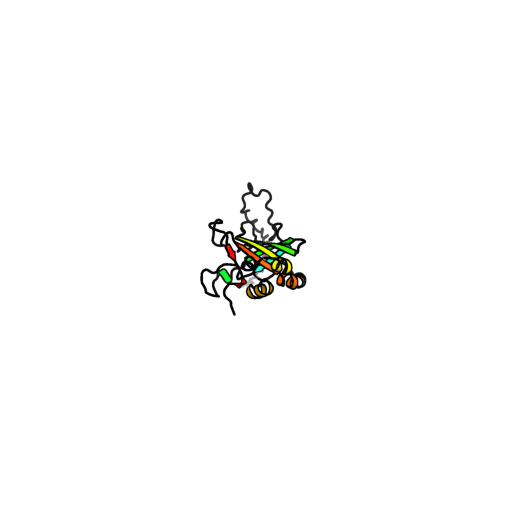0 96.75 181 VAL A N 1
ATOM 1433 C CA . VAL A 1 181 ? -5.396 -9.583 3.959 1.00 96.75 181 VAL A CA 1
ATOM 1434 C C . VAL A 1 181 ? -4.138 -9.560 4.823 1.00 96.75 181 VAL A C 1
ATOM 1436 O O . VAL A 1 181 ? -3.715 -10.590 5.335 1.00 96.75 181 VAL A O 1
ATOM 1439 N N . VAL A 1 182 ? -3.493 -8.395 4.938 1.00 93.56 182 VAL A N 1
ATOM 1440 C CA . VAL A 1 182 ? -2.141 -8.261 5.525 1.00 93.56 182 VAL A CA 1
ATOM 1441 C C . VAL A 1 182 ? -2.070 -8.794 6.961 1.00 93.56 182 VAL A C 1
ATOM 1443 O O . VAL A 1 182 ? -1.093 -9.427 7.352 1.00 93.56 182 VAL A O 1
ATOM 1446 N N . GLN A 1 183 ? -3.136 -8.602 7.737 1.00 90.69 183 GLN A N 1
ATOM 1447 C CA . GLN A 1 183 ? -3.239 -9.095 9.114 1.00 90.69 183 GLN A CA 1
ATOM 1448 C C . GLN A 1 183 ? -3.213 -10.632 9.241 1.00 90.69 183 GLN A C 1
ATOM 1450 O O . GLN A 1 183 ? -2.851 -11.118 10.313 1.00 90.69 183 GLN A O 1
ATOM 1455 N N . ASP A 1 184 ? -3.549 -11.370 8.174 1.00 92.25 184 ASP A N 1
ATOM 1456 C CA . ASP A 1 184 ? -3.576 -12.841 8.149 1.00 92.25 184 ASP A CA 1
ATOM 1457 C C . ASP A 1 184 ? -2.194 -13.449 7.846 1.00 92.25 184 ASP A C 1
ATOM 1459 O O . ASP A 1 184 ? -2.014 -14.664 7.935 1.00 92.25 184 ASP A O 1
ATOM 1463 N N . LEU A 1 185 ? -1.206 -12.624 7.484 1.00 92.31 185 LEU A N 1
ATOM 1464 C CA . LEU A 1 185 ? 0.171 -13.079 7.315 1.00 92.31 185 LEU A CA 1
ATOM 1465 C C . LEU A 1 185 ? 0.771 -13.510 8.663 1.00 92.31 185 LEU A C 1
ATOM 1467 O O . LEU A 1 185 ? 0.344 -12.992 9.702 1.00 92.31 185 LEU A O 1
ATOM 1471 N N . PRO A 1 186 ? 1.801 -14.384 8.659 1.00 87.50 186 PRO A N 1
ATOM 1472 C CA . PRO A 1 186 ? 2.461 -14.840 9.883 1.00 87.50 186 PRO A CA 1
ATOM 1473 C C . PRO A 1 186 ? 2.822 -13.683 10.833 1.00 87.50 186 PRO A C 1
ATOM 1475 O O . PRO A 1 186 ? 3.085 -12.558 10.396 1.00 87.50 186 PRO A O 1
ATOM 1478 N N . GLU A 1 187 ? 2.811 -13.911 12.141 1.00 79.38 187 GLU A N 1
ATOM 1479 C CA . GLU A 1 187 ? 3.311 -12.924 13.104 1.00 79.38 187 GLU A CA 1
ATOM 1480 C C . GLU A 1 187 ? 4.824 -13.092 13.261 1.00 79.38 187 GLU A C 1
ATOM 1482 O O . GLU A 1 187 ? 5.324 -14.211 13.293 1.00 79.38 187 GLU A O 1
ATOM 1487 N N . GLN A 1 188 ? 5.548 -11.976 13.303 1.00 68.50 188 GLN A N 1
ATOM 1488 C CA . GLN A 1 188 ? 6.969 -11.937 13.626 1.00 68.50 188 GLN A CA 1
ATOM 1489 C C . GLN A 1 188 ? 7.083 -11.164 14.941 1.00 68.50 188 GLN A C 1
ATOM 1491 O O . GLN A 1 188 ? 6.531 -10.064 15.032 1.00 68.50 188 GLN A O 1
ATOM 1496 N N . ASP A 1 189 ? 7.705 -11.789 15.940 1.00 59.41 189 ASP A N 1
ATOM 1497 C CA . ASP A 1 189 ? 7.904 -11.235 17.287 1.00 59.41 189 ASP A CA 1
ATOM 1498 C C . ASP A 1 189 ? 8.848 -10.018 17.302 1.00 59.41 189 ASP A C 1
ATOM 1500 O O . ASP A 1 189 ? 9.810 -9.990 16.494 1.00 59.41 189 ASP A O 1
#

pLDDT: mean 83.54, std 17.78, range [36.56, 98.69]

Radius of gyration: 28.07 Å; chains: 1; bounding box: 120×45×47 Å

Sequence (189 aa):
MRGIIFLGSALLLLAGCSTAATTHKAVEAKTYNETFNPRQKEYPNHVGFNDLHIQAIRHLIPDTDDVDDPKLQTIVHHHCKAYDDGTLICMMFHSGMKDQDKPIGFEYIITGEQYASLDKAEQRYWHYHKTEIPRAHATLPDLTAEEAGPLMGPIGSTYGKVIYFQKPEDKLPIGEPYILVVQDLPEQD